Protein AF-A0A1G5J3Y2-F1 (afdb_monomer)

Structure (mmCIF, N/CA/C/O backbone):
data_AF-A0A1G5J3Y2-F1
#
_entry.id   AF-A0A1G5J3Y2-F1
#
loop_
_atom_site.group_PDB
_atom_site.id
_atom_site.type_symbol
_atom_site.label_atom_id
_atom_site.label_alt_id
_atom_site.label_comp_id
_atom_site.label_asym_id
_atom_site.label_entity_id
_atom_site.label_seq_id
_atom_site.pdbx_PDB_ins_code
_atom_site.Cartn_x
_atom_site.Cartn_y
_atom_site.Cartn_z
_atom_site.occupancy
_atom_site.B_iso_or_equiv
_atom_site.auth_seq_id
_atom_site.auth_comp_id
_atom_site.auth_asym_id
_atom_site.auth_atom_id
_atom_site.pdbx_PDB_model_num
ATOM 1 N N . MET A 1 1 ? 2.163 38.603 15.382 1.00 43.16 1 MET A N 1
ATOM 2 C CA . MET A 1 1 ? 1.427 37.447 14.831 1.00 43.16 1 MET A CA 1
ATOM 3 C C . MET A 1 1 ? 2.369 36.282 14.976 1.00 43.16 1 MET A C 1
ATOM 5 O O . MET A 1 1 ? 3.293 36.140 14.191 1.00 43.16 1 MET A O 1
ATOM 9 N N . GLU A 1 2 ? 2.247 35.640 16.126 1.00 37.81 2 GLU A N 1
ATOM 10 C CA . GLU A 1 2 ? 3.203 34.682 16.660 1.00 37.81 2 GLU A CA 1
ATOM 11 C C . GLU A 1 2 ? 2.909 33.266 16.165 1.00 37.81 2 GLU A C 1
ATOM 13 O O . GLU A 1 2 ? 1.751 32.875 16.023 1.00 37.81 2 GLU A O 1
ATOM 18 N N . ASN A 1 3 ? 4.016 32.542 16.014 1.00 35.44 3 ASN A N 1
ATOM 19 C CA . ASN A 1 3 ? 4.204 31.100 16.128 1.00 35.44 3 ASN A CA 1
ATOM 20 C C . ASN A 1 3 ? 3.906 30.273 14.876 1.00 35.44 3 ASN A C 1
ATOM 22 O O . ASN A 1 3 ? 2.777 29.937 14.541 1.00 35.44 3 ASN A O 1
ATOM 26 N N . GLU A 1 4 ? 4.938 30.090 14.053 1.00 38.69 4 GLU A N 1
ATOM 27 C CA . GLU A 1 4 ? 5.951 29.030 14.211 1.00 38.69 4 GLU A CA 1
ATOM 28 C C . GLU A 1 4 ? 5.425 27.732 13.609 1.00 38.69 4 GLU A C 1
ATOM 30 O O . GLU A 1 4 ? 4.683 26.955 14.207 1.00 38.69 4 GLU A O 1
ATOM 35 N N . THR A 1 5 ? 5.849 27.515 12.367 1.00 42.91 5 THR A N 1
ATOM 36 C CA . THR A 1 5 ? 5.916 26.206 11.736 1.00 42.91 5 THR A CA 1
ATOM 37 C C . THR A 1 5 ? 6.726 25.284 12.640 1.00 42.91 5 THR A C 1
ATOM 39 O O . THR A 1 5 ? 7.951 25.210 12.521 1.00 42.91 5 THR A O 1
ATOM 42 N N . ASN A 1 6 ? 6.040 24.594 13.550 1.00 36.28 6 ASN A N 1
ATOM 43 C CA . ASN A 1 6 ? 6.575 23.458 14.278 1.00 36.28 6 ASN A CA 1
ATOM 44 C C . ASN A 1 6 ? 6.927 22.373 13.255 1.00 36.28 6 ASN A C 1
ATOM 46 O O . ASN A 1 6 ? 6.132 21.481 12.961 1.00 36.28 6 ASN A O 1
ATOM 50 N N . HIS A 1 7 ? 8.145 22.475 12.714 1.00 41.59 7 HIS A N 1
ATOM 51 C CA . HIS A 1 7 ? 8.956 21.331 12.332 1.00 41.59 7 HIS A CA 1
ATOM 52 C C 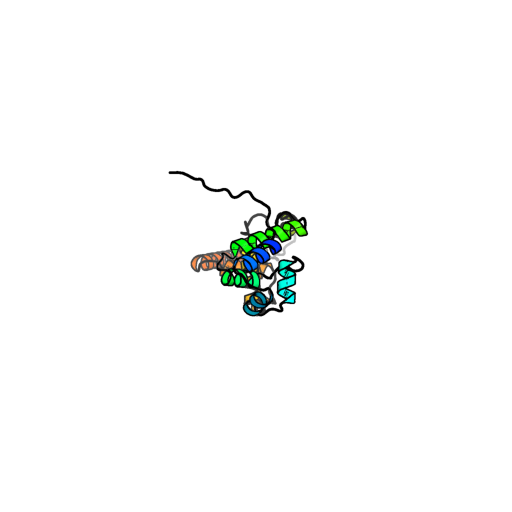. HIS A 1 7 ? 9.014 20.442 13.569 1.00 41.59 7 HIS A C 1
ATOM 54 O O . HIS A 1 7 ? 9.826 20.635 14.472 1.00 41.59 7 HIS A O 1
ATOM 60 N N . THR A 1 8 ? 8.049 19.537 13.670 1.00 37.03 8 THR A N 1
ATOM 61 C CA . THR A 1 8 ? 7.966 18.591 14.765 1.00 37.03 8 THR A CA 1
ATOM 62 C C . THR A 1 8 ? 9.168 17.679 14.631 1.00 37.03 8 THR A C 1
ATOM 64 O O . THR A 1 8 ? 9.277 16.884 13.704 1.00 37.03 8 THR A O 1
ATOM 67 N N . ASN A 1 9 ? 10.105 17.896 15.552 1.00 34.28 9 ASN A N 1
ATOM 68 C CA . ASN A 1 9 ? 11.223 17.038 15.889 1.00 34.28 9 ASN A CA 1
ATOM 69 C C . ASN A 1 9 ? 10.912 15.574 15.555 1.00 34.28 9 ASN A C 1
ATOM 71 O O . ASN A 1 9 ? 10.045 14.968 16.187 1.00 34.28 9 ASN A O 1
ATOM 75 N N . SER A 1 10 ? 11.631 15.035 14.568 1.00 39.97 10 SER A N 1
ATOM 76 C CA . SER A 1 10 ? 11.621 13.629 14.167 1.00 39.97 10 SER A CA 1
ATOM 77 C C . SER A 1 10 ? 12.059 12.736 15.327 1.00 39.97 10 SER A C 1
ATOM 79 O O . SER A 1 10 ? 13.198 12.280 15.397 1.00 39.97 10 SER A O 1
ATOM 81 N N . ASN A 1 11 ? 11.147 12.473 16.255 1.00 48.94 11 ASN A N 1
ATOM 82 C CA . ASN A 1 11 ? 11.204 11.283 17.078 1.00 48.94 11 ASN A CA 1
ATOM 83 C C . ASN A 1 11 ? 10.767 10.143 16.155 1.00 48.94 11 ASN A C 1
ATOM 85 O O . ASN A 1 11 ? 9.660 10.176 15.627 1.00 48.94 11 ASN A O 1
ATOM 89 N N . ILE A 1 12 ? 11.673 9.218 15.844 1.00 56.91 12 ILE A N 1
ATOM 90 C CA . ILE A 1 12 ? 11.460 8.164 14.845 1.00 56.91 12 ILE A CA 1
ATOM 91 C C . ILE A 1 12 ? 10.341 7.242 15.347 1.00 56.91 12 ILE A C 1
ATOM 93 O O . ILE A 1 12 ? 10.584 6.325 16.131 1.00 56.91 12 ILE A O 1
ATOM 97 N N . VAL A 1 13 ? 9.106 7.510 14.924 1.00 83.06 13 VAL A N 1
ATOM 98 C CA . VAL A 1 13 ? 7.933 6.710 15.288 1.00 83.06 13 VAL A CA 1
ATOM 99 C C . VAL A 1 13 ? 7.946 5.429 14.457 1.00 83.06 13 VAL A C 1
ATOM 101 O O . VAL A 1 13 ? 8.145 5.482 13.245 1.00 83.06 13 VAL A O 1
ATOM 104 N N . ARG A 1 14 ? 7.756 4.269 15.095 1.00 90.25 14 ARG A N 1
ATOM 105 C CA . ARG A 1 14 ? 7.547 2.996 14.386 1.00 90.25 14 ARG A CA 1
ATOM 106 C C . ARG A 1 14 ? 6.069 2.799 14.077 1.00 90.25 14 ARG A C 1
ATOM 108 O O . ARG A 1 14 ? 5.221 3.286 14.828 1.00 90.25 14 ARG A O 1
ATOM 115 N N . LEU A 1 15 ? 5.745 2.035 13.034 1.00 94.12 15 LEU A N 1
ATOM 116 C CA . LEU A 1 15 ? 4.352 1.791 12.654 1.00 94.12 15 LEU A CA 1
ATOM 117 C C . LEU A 1 15 ? 3.550 1.200 13.817 1.00 94.12 15 LEU A C 1
ATOM 119 O O . LEU A 1 15 ? 2.452 1.668 14.098 1.00 94.12 15 LEU A O 1
ATOM 123 N N . GLN A 1 16 ? 4.101 0.211 14.525 1.00 93.94 16 GLN A N 1
ATOM 124 C CA . GLN A 1 16 ? 3.382 -0.447 15.616 1.00 93.94 16 GLN A CA 1
ATOM 125 C C . GLN A 1 16 ? 3.031 0.500 16.773 1.00 93.94 16 GLN A C 1
ATOM 127 O O . GLN A 1 16 ? 1.939 0.412 17.335 1.00 93.94 16 GLN A O 1
ATOM 132 N N . ASP A 1 17 ? 3.930 1.437 17.085 1.00 93.62 17 ASP A N 1
ATOM 133 C CA . ASP A 1 17 ? 3.737 2.414 18.154 1.00 93.62 17 ASP A CA 1
ATOM 134 C C . ASP A 1 17 ? 2.693 3.450 17.728 1.00 93.62 17 ASP A C 1
ATOM 136 O O . ASP A 1 17 ? 1.842 3.848 18.524 1.00 93.62 17 ASP A O 1
ATOM 140 N N . TYR A 1 18 ? 2.703 3.829 16.447 1.00 95.25 18 TYR A N 1
ATOM 141 C CA . TYR A 1 18 ? 1.716 4.738 15.877 1.00 95.25 18 TYR A CA 1
ATOM 142 C C . TYR A 1 18 ? 0.311 4.130 15.829 1.00 95.25 18 TYR A C 1
ATOM 144 O O . TYR A 1 18 ? -0.653 4.796 16.196 1.00 95.25 18 TYR A O 1
ATOM 152 N N . LEU A 1 19 ? 0.179 2.855 15.446 1.00 96.00 19 LEU A N 1
ATOM 153 C CA . LEU A 1 19 ? -1.110 2.153 15.459 1.00 96.00 19 LEU A CA 1
ATOM 154 C C . LEU A 1 19 ? -1.692 2.080 16.871 1.00 96.00 19 LEU A C 1
ATOM 156 O O . LEU A 1 19 ? -2.870 2.379 17.071 1.00 96.00 19 LEU A O 1
ATOM 160 N N . LYS A 1 20 ? -0.847 1.755 17.855 1.00 94.50 20 LYS A N 1
ATOM 161 C CA . LYS A 1 20 ? -1.242 1.742 19.263 1.00 94.50 20 LYS A CA 1
ATOM 162 C C . LYS A 1 20 ? -1.681 3.129 19.738 1.00 94.50 20 LYS A C 1
ATOM 164 O O . LYS A 1 20 ? -2.710 3.246 20.399 1.00 94.50 20 LYS A O 1
ATOM 169 N N . TYR A 1 21 ? -0.931 4.168 19.371 1.00 95.12 21 TYR A N 1
ATOM 170 C CA . TYR A 1 21 ? -1.278 5.555 19.670 1.00 95.12 21 TYR A CA 1
ATOM 171 C C . TYR A 1 21 ? -2.633 5.954 19.071 1.00 95.12 21 TYR A C 1
ATOM 173 O O . TYR A 1 21 ? -3.462 6.495 19.795 1.00 95.12 21 TYR A O 1
ATOM 181 N N . LEU A 1 22 ? -2.883 5.657 17.789 1.00 95.81 22 LEU A N 1
ATOM 182 C CA . LEU A 1 22 ? -4.164 5.942 17.132 1.00 95.81 22 LEU A CA 1
ATOM 183 C C . LEU A 1 22 ? -5.320 5.248 17.848 1.00 95.81 22 LEU A C 1
ATOM 185 O O . LEU A 1 22 ? -6.335 5.873 18.144 1.00 95.81 22 LEU A O 1
ATOM 189 N N . ARG A 1 23 ? -5.153 3.967 18.185 1.00 97.31 23 ARG A N 1
ATOM 190 C CA . ARG A 1 23 ? -6.175 3.224 18.918 1.00 97.31 23 ARG A CA 1
ATOM 191 C C . ARG A 1 23 ? -6.480 3.872 20.272 1.00 97.31 23 ARG A C 1
ATOM 193 O O . ARG A 1 23 ? -7.647 4.043 20.621 1.00 97.31 23 ARG A O 1
ATOM 200 N N . GLU A 1 24 ? -5.446 4.202 21.042 1.00 94.75 24 GLU A N 1
ATOM 201 C CA . GLU A 1 24 ? -5.592 4.760 22.391 1.00 94.75 24 GLU A CA 1
ATOM 202 C C . GLU A 1 24 ? -6.148 6.186 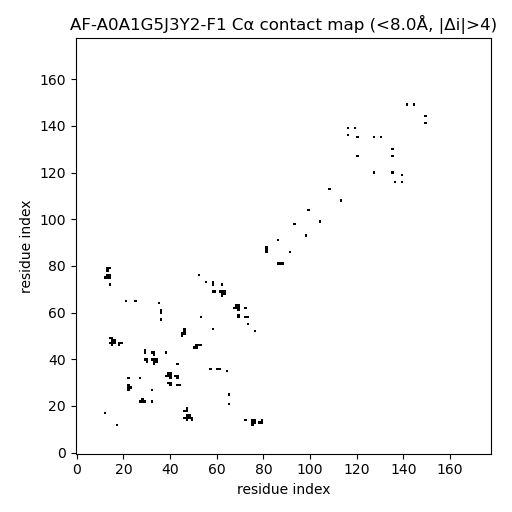22.375 1.00 94.75 24 GLU A C 1
ATOM 204 O O . GLU A 1 24 ? -6.982 6.514 23.218 1.00 94.75 24 GLU A O 1
ATOM 209 N N . SER A 1 25 ? -5.766 7.011 21.396 1.00 94.38 25 SER A N 1
ATOM 210 C CA . SER A 1 25 ? -6.275 8.380 21.256 1.00 94.38 25 SER A CA 1
ATOM 211 C C . SER A 1 25 ? -7.754 8.432 20.871 1.00 94.38 25 SER A C 1
ATOM 213 O O . SER A 1 25 ? -8.455 9.355 21.280 1.00 94.38 25 SER A O 1
ATOM 215 N N . HIS A 1 26 ? -8.243 7.416 20.157 1.00 95.44 26 HIS A N 1
ATOM 216 C CA . HIS A 1 26 ? -9.656 7.2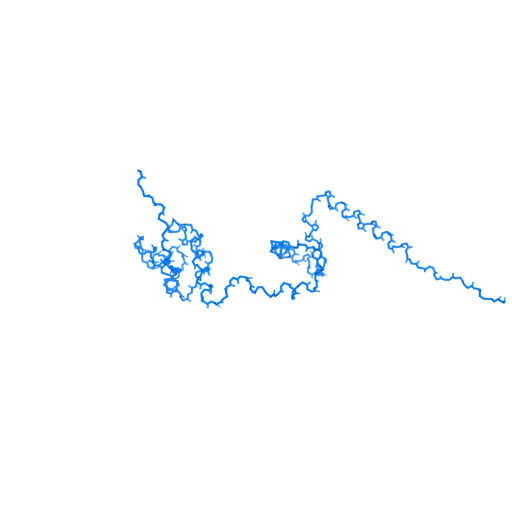72 19.802 1.00 95.44 26 HIS A CA 1
ATOM 217 C C . HIS A 1 26 ? -10.461 6.461 20.834 1.00 95.44 26 HIS A C 1
ATOM 219 O O . HIS A 1 26 ? -11.670 6.297 20.687 1.00 95.44 26 HIS A O 1
ATOM 225 N N . GLY A 1 27 ? -9.818 5.953 21.892 1.00 96.69 27 GLY A N 1
ATOM 226 C CA . GLY A 1 27 ? -10.492 5.203 22.955 1.00 96.69 27 GLY A CA 1
ATOM 227 C C . GLY A 1 27 ? -10.966 3.803 22.548 1.00 96.69 27 GLY A C 1
ATOM 228 O O . GLY A 1 27 ? -11.854 3.250 23.197 1.00 96.69 27 GLY A O 1
ATOM 229 N N . TYR A 1 28 ? -10.384 3.213 21.501 1.00 97.69 28 TYR A N 1
ATOM 230 C CA . TYR A 1 28 ? -10.748 1.873 21.047 1.00 97.69 28 TYR A CA 1
ATOM 231 C C . TYR A 1 28 ? -9.947 0.773 21.760 1.00 97.69 28 TYR A C 1
ATOM 233 O O . TYR A 1 28 ? -8.779 0.913 22.141 1.00 97.69 28 TYR A O 1
ATOM 241 N N . SER A 1 29 ? -10.575 -0.386 21.920 1.00 98.06 29 SER A N 1
ATOM 242 C CA . SER A 1 29 ? -9.908 -1.633 22.293 1.00 98.06 29 SER A CA 1
ATOM 243 C C . SER A 1 29 ? -9.365 -2.349 21.056 1.00 98.06 29 SER A C 1
ATOM 245 O O . SER A 1 29 ? -9.821 -2.125 19.939 1.00 98.06 29 SER A O 1
ATOM 247 N N . GLN A 1 30 ? -8.390 -3.242 21.246 1.00 97.38 30 GLN A N 1
ATOM 248 C CA . GLN A 1 30 ? -7.861 -4.060 20.146 1.00 97.38 30 GLN A CA 1
ATOM 249 C C . GLN A 1 30 ? -8.939 -4.938 19.491 1.00 97.38 30 GLN A C 1
ATOM 251 O O . GLN A 1 30 ? -8.812 -5.246 18.313 1.00 97.38 30 GLN A O 1
ATOM 256 N N . GLU A 1 31 ? -9.968 -5.341 20.247 1.00 98.00 31 GLU A N 1
ATOM 257 C CA . GLU A 1 31 ? -11.108 -6.101 19.715 1.00 98.00 31 GLU A CA 1
ATOM 258 C C . GLU A 1 31 ? -11.897 -5.251 18.720 1.00 98.00 31 GLU A C 1
ATOM 260 O O . GLU A 1 31 ? -12.068 -5.649 17.580 1.00 98.00 31 GLU A O 1
ATOM 265 N N . GLN A 1 32 ? -12.259 -4.026 19.108 1.00 97.69 32 GLN A N 1
ATOM 266 C CA . GLN A 1 32 ? -13.066 -3.134 18.270 1.00 97.69 32 GLN A CA 1
ATOM 267 C C . GLN A 1 32 ? -12.380 -2.788 16.947 1.00 97.69 32 GLN A C 1
ATOM 269 O O . GLN A 1 32 ? -13.033 -2.754 15.909 1.00 97.69 32 GLN A O 1
ATOM 274 N N . VAL A 1 33 ? -11.064 -2.553 16.966 1.00 97.88 33 VAL A N 1
ATOM 275 C CA . VAL A 1 33 ? -10.331 -2.294 15.718 1.00 97.88 33 VAL A CA 1
ATOM 276 C C . VAL A 1 33 ? -10.236 -3.562 14.867 1.00 97.88 33 VAL A C 1
ATOM 278 O O . VAL A 1 33 ? -10.321 -3.494 13.646 1.00 97.88 33 VAL A O 1
ATOM 281 N N . ALA A 1 34 ? -10.074 -4.733 15.487 1.00 97.62 34 ALA A N 1
ATOM 282 C CA . ALA A 1 34 ? -10.049 -5.995 14.758 1.00 97.62 34 ALA A CA 1
ATOM 283 C C . ALA A 1 34 ? -11.404 -6.316 14.104 1.00 97.62 34 ALA A C 1
ATOM 285 O O . ALA A 1 34 ? -11.422 -6.740 12.948 1.00 97.62 34 ALA A O 1
ATOM 286 N N . ASP A 1 35 ? -12.505 -6.053 14.809 1.00 97.44 35 ASP A N 1
ATOM 287 C CA . ASP A 1 35 ? -13.873 -6.234 14.319 1.00 97.44 35 ASP A CA 1
ATOM 288 C C . ASP A 1 35 ? -14.150 -5.364 13.090 1.00 97.44 35 ASP A C 1
ATOM 290 O O . ASP A 1 35 ? -14.635 -5.872 12.074 1.00 97.44 35 ASP A O 1
ATOM 294 N N . GLU A 1 36 ? -13.773 -4.083 13.152 1.00 96.69 36 GLU A N 1
ATOM 295 C CA . GLU A 1 36 ? -13.905 -3.150 12.028 1.00 96.69 36 GLU A CA 1
ATOM 296 C C . GLU A 1 36 ? -13.093 -3.607 10.810 1.00 96.69 36 GLU A C 1
ATOM 298 O O . GLU A 1 36 ? -13.556 -3.565 9.674 1.00 96.69 36 GLU A O 1
ATOM 303 N N . LEU A 1 37 ? -11.872 -4.089 11.042 1.00 96.19 37 LEU A N 1
ATOM 304 C CA . LEU A 1 37 ? -10.993 -4.578 9.980 1.00 96.19 37 LEU A CA 1
ATOM 305 C C . LEU A 1 37 ? -11.355 -5.988 9.496 1.00 96.19 37 LEU A C 1
ATOM 307 O O . LEU A 1 37 ? -10.700 -6.499 8.585 1.00 96.19 37 LEU A O 1
ATOM 311 N N . HIS A 1 38 ? -12.352 -6.632 10.108 1.00 96.56 38 HIS A N 1
ATOM 312 C CA . HIS A 1 38 ? -12.752 -8.014 9.846 1.00 96.56 38 HIS A CA 1
ATOM 313 C C . HIS A 1 38 ? -11.589 -9.017 9.968 1.00 96.56 38 HIS A C 1
ATOM 315 O O . HIS A 1 38 ? -11.434 -9.937 9.160 1.00 96.56 38 HIS A O 1
ATOM 321 N N . ILE A 1 39 ? -10.755 -8.844 10.996 1.00 96.19 39 ILE A N 1
ATOM 322 C CA . ILE A 1 39 ? -9.630 -9.728 11.329 1.00 96.19 39 ILE A CA 1
ATOM 323 C C . ILE A 1 39 ? -9.746 -10.235 12.765 1.00 96.19 39 ILE A C 1
ATOM 325 O O . ILE A 1 39 ? -10.520 -9.730 13.567 1.00 96.19 39 ILE A O 1
ATOM 329 N N . SER A 1 40 ? -8.933 -11.228 13.132 1.00 96.88 40 SER A N 1
ATOM 330 C CA . SER A 1 40 ? -8.873 -11.653 14.532 1.00 96.88 40 SER A CA 1
ATOM 331 C C . SER A 1 40 ? -8.197 -10.592 15.409 1.00 96.88 40 SER A C 1
ATOM 333 O O . SER A 1 40 ? -7.204 -9.976 15.006 1.00 96.88 40 SER A O 1
ATOM 335 N N . ARG A 1 41 ? -8.645 -10.464 16.663 1.00 97.12 41 ARG A N 1
ATOM 336 C CA . ARG A 1 41 ? -7.969 -9.663 17.698 1.00 97.12 41 ARG A CA 1
ATOM 337 C C . ARG A 1 41 ? -6.475 -9.965 17.805 1.00 97.12 41 ARG A C 1
ATOM 339 O O . ARG A 1 41 ? -5.656 -9.065 17.987 1.00 97.12 41 ARG A O 1
ATOM 346 N N . GLN A 1 42 ? -6.104 -11.243 17.690 1.00 94.69 42 GLN A N 1
ATOM 347 C CA . GLN A 1 42 ? -4.708 -11.676 17.728 1.00 94.69 42 GLN A CA 1
ATOM 348 C C . GLN A 1 42 ? -3.908 -11.097 16.555 1.00 94.69 42 GLN A C 1
ATOM 350 O O . GLN A 1 42 ? -2.789 -10.627 16.760 1.00 94.69 42 GLN A O 1
ATOM 355 N N . THR A 1 43 ? -4.487 -11.088 15.352 1.00 94.75 43 THR A N 1
ATOM 356 C CA . THR A 1 43 ? -3.882 -10.479 14.161 1.00 94.75 43 THR A CA 1
ATOM 357 C C . THR A 1 43 ? -3.606 -8.998 14.401 1.00 94.75 43 THR A C 1
ATOM 359 O O . THR A 1 43 ? -2.479 -8.549 14.203 1.00 94.75 43 THR A O 1
ATOM 362 N N . TYR A 1 44 ? -4.593 -8.257 14.910 1.00 97.56 44 TYR A N 1
ATOM 363 C CA . TYR A 1 44 ? -4.413 -6.839 15.214 1.00 97.56 44 TYR A CA 1
ATOM 364 C C . TYR A 1 44 ? -3.361 -6.603 16.311 1.00 97.56 44 TYR A C 1
ATOM 366 O O . TYR A 1 44 ? -2.481 -5.754 16.175 1.00 97.56 44 TYR A O 1
ATOM 374 N N . SER A 1 45 ? -3.358 -7.427 17.365 1.00 94.19 45 SER A N 1
ATOM 375 C CA . SER A 1 45 ? -2.314 -7.390 18.395 1.00 94.19 45 SER A CA 1
ATOM 376 C C . SER A 1 45 ? -0.913 -7.634 17.820 1.00 94.19 45 SER A C 1
ATOM 378 O O . SER A 1 45 ? 0.053 -7.032 18.291 1.00 94.19 45 SER A O 1
ATOM 380 N N . HIS A 1 46 ? -0.769 -8.489 16.803 1.00 94.38 46 HIS A N 1
ATOM 381 C CA . HIS A 1 46 ? 0.513 -8.704 16.129 1.00 94.38 46 HIS A CA 1
ATOM 382 C C . HIS A 1 46 ? 0.993 -7.471 15.360 1.00 94.38 46 HIS A C 1
ATOM 384 O O . HIS A 1 46 ? 2.207 -7.260 15.307 1.00 94.38 46 HIS A O 1
ATOM 390 N N . TYR A 1 47 ? 0.080 -6.640 14.851 1.00 95.75 47 TYR A N 1
ATOM 391 C CA . TYR A 1 47 ? 0.420 -5.353 14.243 1.00 95.75 47 TYR A CA 1
ATOM 392 C C . TYR A 1 47 ? 0.957 -4.366 15.282 1.00 95.75 47 TYR A C 1
ATOM 394 O O . TYR A 1 47 ? 2.058 -3.852 15.116 1.00 95.75 47 TYR A O 1
ATOM 402 N N . GLU A 1 48 ? 0.257 -4.176 16.405 1.00 93.62 48 GLU A N 1
ATOM 403 C CA . GLU A 1 48 ? 0.700 -3.267 17.482 1.00 93.62 48 GLU A CA 1
ATOM 404 C C . GLU A 1 48 ? 1.964 -3.736 18.219 1.00 93.62 48 GLU A C 1
ATOM 406 O O . GLU A 1 48 ? 2.624 -2.958 18.902 1.00 93.62 48 GLU A O 1
ATOM 411 N N . CYS A 1 49 ? 2.321 -5.014 18.096 1.00 90.50 49 CYS A N 1
ATOM 412 C CA . CYS A 1 49 ? 3.574 -5.553 18.626 1.00 90.50 49 CYS A CA 1
ATOM 413 C C . CYS A 1 49 ? 4.704 -5.587 17.583 1.00 90.50 49 CYS A C 1
ATOM 415 O O . CYS A 1 49 ? 5.799 -6.048 17.903 1.00 90.50 49 CYS A O 1
ATOM 417 N N . GLY A 1 50 ? 4.445 -5.175 16.336 1.00 88.56 50 GLY A N 1
ATOM 418 C CA . GLY A 1 50 ? 5.416 -5.219 15.238 1.00 88.56 50 GLY A CA 1
ATOM 419 C C . GLY A 1 50 ? 5.859 -6.632 14.837 1.00 88.56 50 GLY A C 1
ATOM 420 O O . GLY A 1 50 ? 6.912 -6.789 14.226 1.00 88.56 50 GLY A O 1
ATOM 421 N N . ARG A 1 51 ? 5.091 -7.674 15.191 1.00 87.69 51 ARG A N 1
ATOM 422 C CA . ARG A 1 51 ? 5.391 -9.070 14.810 1.00 87.69 51 ARG A CA 1
ATOM 423 C C . ARG A 1 51 ? 5.086 -9.337 13.341 1.00 87.69 51 ARG A C 1
ATOM 425 O O . ARG A 1 51 ? 5.753 -10.153 12.716 1.00 87.69 51 ARG A O 1
ATOM 432 N N . ILE A 1 52 ? 4.043 -8.690 12.828 1.00 90.69 52 ILE A N 1
ATOM 433 C CA . ILE A 1 52 ? 3.588 -8.790 11.443 1.00 90.69 52 ILE A CA 1
ATOM 434 C C . ILE A 1 52 ? 3.314 -7.367 10.960 1.00 90.69 52 ILE A C 1
ATOM 436 O O . ILE A 1 52 ? 2.751 -6.565 11.703 1.00 90.69 52 ILE A O 1
ATOM 440 N N . VAL A 1 53 ? 3.700 -7.058 9.725 1.00 90.81 53 VAL A N 1
ATOM 441 C CA . VAL A 1 53 ? 3.354 -5.787 9.079 1.00 90.81 53 VAL A CA 1
ATOM 442 C C . VAL A 1 53 ? 1.955 -5.920 8.463 1.00 90.81 53 VAL A C 1
ATOM 444 O O . VAL A 1 53 ? 1.708 -6.914 7.771 1.00 90.81 53 VAL A O 1
ATOM 447 N N . PRO A 1 54 ? 1.026 -4.973 8.695 1.00 93.88 54 PRO A N 1
ATOM 448 C CA . PRO A 1 54 ? -0.278 -5.009 8.044 1.00 93.88 54 PRO A CA 1
ATOM 449 C C . PRO A 1 54 ? -0.124 -4.960 6.515 1.00 93.88 54 PRO A C 1
ATOM 451 O O . PRO A 1 54 ? 0.679 -4.170 6.012 1.00 93.88 54 PRO A O 1
ATOM 454 N N . PRO A 1 55 ? -0.883 -5.764 5.750 1.00 94.25 55 PRO A N 1
ATOM 455 C CA . PRO A 1 55 ? -0.860 -5.670 4.297 1.00 94.25 55 PRO A CA 1
ATOM 456 C C . PRO A 1 55 ? -1.439 -4.326 3.843 1.00 94.25 55 PRO A C 1
ATOM 458 O O . PRO A 1 55 ? -2.218 -3.694 4.555 1.00 94.25 55 PRO A O 1
ATOM 461 N N . VAL A 1 56 ? -1.105 -3.912 2.621 1.00 93.56 56 VAL A N 1
ATOM 462 C CA . VAL A 1 56 ? -1.482 -2.598 2.069 1.00 93.56 56 VAL A CA 1
ATOM 463 C C . VAL A 1 56 ? -2.989 -2.324 2.178 1.00 93.56 56 VAL A C 1
ATOM 465 O O . VAL A 1 56 ? -3.383 -1.255 2.633 1.00 93.56 56 VAL A O 1
ATOM 468 N N . ASN A 1 57 ? -3.841 -3.306 1.869 1.00 94.94 57 ASN A N 1
ATOM 469 C CA . ASN A 1 57 ? -5.299 -3.162 1.998 1.00 94.94 57 ASN A CA 1
ATOM 470 C C . ASN A 1 57 ? -5.741 -2.873 3.445 1.00 94.94 57 ASN A C 1
ATOM 472 O O . ASN A 1 57 ? -6.649 -2.074 3.676 1.00 94.94 57 ASN A O 1
ATOM 476 N N . THR A 1 58 ? -5.078 -3.482 4.431 1.00 96.50 58 THR A N 1
ATOM 477 C CA . THR A 1 58 ? -5.334 -3.215 5.851 1.00 96.50 58 THR A CA 1
ATOM 478 C C . THR A 1 58 ? -4.839 -1.829 6.249 1.00 96.50 58 THR A C 1
ATOM 480 O O . THR A 1 58 ? -5.520 -1.165 7.019 1.00 96.50 58 THR A O 1
ATOM 483 N N . LEU A 1 59 ? -3.718 -1.347 5.699 1.00 96.94 59 LEU A N 1
ATOM 484 C CA . LEU A 1 59 ? -3.261 0.031 5.926 1.00 96.94 59 LEU A CA 1
ATOM 485 C C . LEU A 1 59 ? -4.282 1.056 5.407 1.00 96.94 59 LEU A C 1
ATOM 487 O O . LEU A 1 59 ? -4.568 2.024 6.102 1.00 96.94 59 LEU A O 1
ATOM 491 N N . PHE A 1 60 ? -4.888 0.825 4.238 1.00 96.56 60 PHE A N 1
ATOM 492 C CA . PHE A 1 60 ? -5.979 1.674 3.744 1.00 96.56 60 PHE A CA 1
ATOM 493 C C . PHE A 1 60 ? -7.215 1.627 4.645 1.00 96.56 60 PHE A C 1
ATOM 495 O O . PHE A 1 60 ? -7.799 2.667 4.937 1.00 96.56 60 PHE A O 1
ATO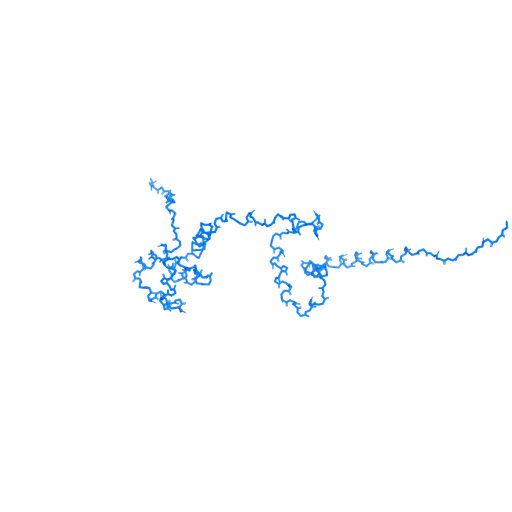M 502 N N . SER A 1 61 ? -7.585 0.436 5.118 1.00 97.19 61 SER A N 1
ATOM 503 C CA . SER A 1 61 ? -8.740 0.259 6.008 1.00 97.19 61 SER A CA 1
ATOM 504 C C . SER A 1 61 ? -8.522 0.953 7.357 1.00 97.19 61 SER A C 1
ATOM 506 O O . SER A 1 61 ? -9.401 1.649 7.846 1.00 97.19 61 SER A O 1
ATOM 508 N N . LEU A 1 62 ? -7.315 0.845 7.918 1.00 97.44 62 LEU A N 1
ATOM 509 C CA . LEU A 1 62 ? -6.893 1.562 9.124 1.00 97.44 62 LEU A CA 1
ATOM 510 C C . LEU A 1 62 ? -6.925 3.078 8.929 1.00 97.44 62 LEU A C 1
ATOM 512 O O . LEU A 1 62 ? -7.391 3.797 9.806 1.00 97.44 62 LEU A O 1
ATOM 516 N N . ALA A 1 63 ? -6.432 3.560 7.788 1.00 97.06 63 ALA A N 1
ATOM 517 C CA . ALA A 1 63 ? -6.431 4.980 7.473 1.00 97.06 63 ALA A CA 1
ATOM 518 C C . ALA A 1 63 ? -7.856 5.540 7.385 1.00 97.06 63 ALA A C 1
ATOM 520 O O . ALA A 1 63 ? -8.134 6.584 7.964 1.00 97.06 63 ALA A O 1
ATOM 521 N N . ALA A 1 64 ? -8.763 4.811 6.729 1.00 96.56 64 ALA A N 1
ATOM 522 C CA . ALA A 1 64 ? -10.174 5.172 6.661 1.00 96.56 64 ALA A CA 1
ATOM 523 C C . ALA A 1 64 ? -10.850 5.133 8.042 1.00 96.56 64 ALA A C 1
ATOM 525 O O . ALA A 1 64 ? -11.590 6.049 8.381 1.00 96.56 64 ALA A O 1
ATOM 526 N N . PHE A 1 65 ? -10.569 4.108 8.852 1.00 97.00 65 PHE A N 1
ATOM 527 C CA . PHE A 1 65 ? -11.151 3.956 10.187 1.00 97.00 65 PHE A CA 1
ATOM 528 C C . PHE A 1 65 ? -10.736 5.070 11.159 1.00 97.00 65 PHE A C 1
ATOM 530 O O . PHE A 1 65 ? -11.565 5.569 11.914 1.00 97.00 65 PHE A O 1
ATOM 537 N N . PHE A 1 66 ? -9.463 5.471 11.136 1.00 95.94 66 PHE A N 1
ATOM 538 C CA . PHE A 1 66 ? -8.925 6.522 12.007 1.00 95.94 66 PHE A CA 1
ATOM 539 C C . PHE A 1 66 ? -8.995 7.933 11.401 1.00 95.94 66 PHE A C 1
ATOM 541 O O . PHE A 1 66 ? -8.446 8.859 11.990 1.00 95.94 66 PHE A O 1
ATOM 548 N N . ASP A 1 67 ? -9.628 8.094 10.235 1.00 95.88 67 ASP A N 1
ATOM 549 C CA . ASP A 1 67 ? -9.742 9.363 9.501 1.00 95.88 67 ASP A CA 1
ATOM 550 C C . ASP A 1 67 ? -8.387 10.068 9.265 1.00 95.88 67 ASP A C 1
ATOM 552 O O . ASP A 1 67 ? -8.191 11.253 9.541 1.00 95.88 67 ASP A O 1
ATOM 556 N N . ILE A 1 68 ? -7.406 9.311 8.759 1.00 93.12 68 ILE A N 1
ATOM 557 C CA . ILE A 1 68 ? -6.065 9.806 8.411 1.00 93.12 68 ILE A CA 1
ATOM 558 C C . ILE A 1 68 ? -5.680 9.454 6.971 1.00 93.12 68 ILE A C 1
ATOM 560 O O . ILE A 1 68 ? -6.292 8.619 6.307 1.00 93.12 68 ILE A O 1
ATOM 564 N N . THR A 1 69 ? -4.595 10.050 6.475 1.00 94.19 69 THR A N 1
ATOM 565 C CA . THR A 1 69 ? -4.043 9.691 5.165 1.00 94.19 69 THR A CA 1
ATOM 566 C C . THR A 1 69 ? -3.298 8.356 5.214 1.00 94.19 69 THR A C 1
ATOM 568 O O . THR A 1 69 ? -2.411 8.138 6.045 1.00 94.19 69 THR A O 1
ATOM 571 N N . ALA A 1 70 ? -3.590 7.475 4.252 1.00 92.62 70 ALA A N 1
ATOM 572 C CA . ALA A 1 70 ? -2.885 6.198 4.113 1.00 92.62 70 ALA A CA 1
ATOM 573 C C . ALA A 1 70 ? -1.375 6.377 3.872 1.00 92.62 70 ALA A C 1
ATOM 575 O O . ALA A 1 70 ? -0.586 5.531 4.288 1.00 92.62 70 ALA A O 1
ATOM 576 N N . GLU A 1 71 ? -0.960 7.499 3.269 1.00 91.88 71 GLU A N 1
ATOM 577 C CA . GLU A 1 71 ? 0.451 7.851 3.064 1.00 91.88 71 GLU A CA 1
ATOM 578 C C . GLU A 1 71 ? 1.255 7.805 4.370 1.00 91.88 71 GLU A C 1
ATOM 580 O O . GLU A 1 71 ? 2.370 7.285 4.385 1.00 91.88 71 GLU A O 1
AT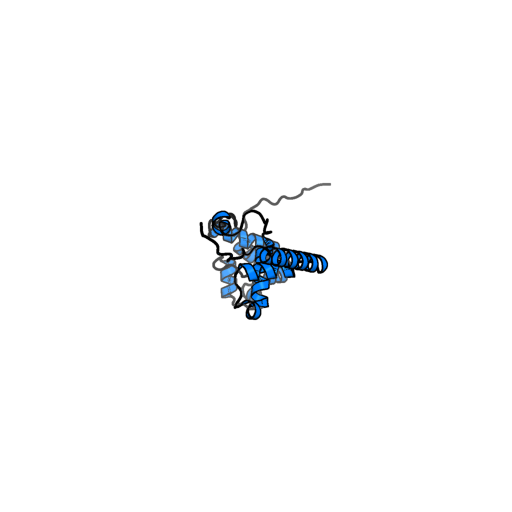OM 585 N N . THR A 1 72 ? 0.678 8.283 5.477 1.00 90.62 72 THR A N 1
ATOM 586 C CA . THR A 1 72 ? 1.337 8.282 6.790 1.00 90.62 72 THR A CA 1
ATOM 587 C C . THR A 1 72 ? 1.672 6.858 7.233 1.00 90.62 72 THR A C 1
ATOM 589 O O . THR A 1 72 ? 2.813 6.565 7.589 1.00 90.62 72 THR A O 1
ATOM 592 N N . LEU A 1 73 ? 0.701 5.945 7.149 1.00 94.25 73 LEU A N 1
ATOM 593 C CA . LEU A 1 73 ? 0.888 4.545 7.531 1.00 94.25 73 LEU A CA 1
ATOM 594 C C . LEU A 1 73 ? 1.856 3.816 6.591 1.00 94.25 73 LEU A C 1
ATOM 596 O O . LEU A 1 73 ? 2.677 3.024 7.051 1.00 94.25 73 LEU A O 1
ATOM 600 N N . ILE A 1 74 ? 1.797 4.110 5.290 1.00 93.56 74 ILE A N 1
ATOM 601 C CA . ILE A 1 74 ? 2.687 3.522 4.281 1.00 93.56 74 ILE A CA 1
ATOM 602 C C . ILE A 1 74 ? 4.139 3.949 4.520 1.00 93.56 74 ILE A C 1
ATOM 604 O O . ILE A 1 74 ? 5.019 3.093 4.543 1.00 93.56 74 ILE A O 1
ATOM 608 N N . ARG A 1 75 ? 4.401 5.241 4.758 1.00 91.12 75 ARG A N 1
ATOM 609 C CA . ARG A 1 75 ? 5.758 5.746 5.039 1.00 91.12 75 ARG A CA 1
ATOM 610 C C . ARG A 1 75 ? 6.359 5.107 6.290 1.00 91.12 75 ARG A C 1
ATOM 612 O O . ARG A 1 75 ? 7.539 4.765 6.295 1.00 91.12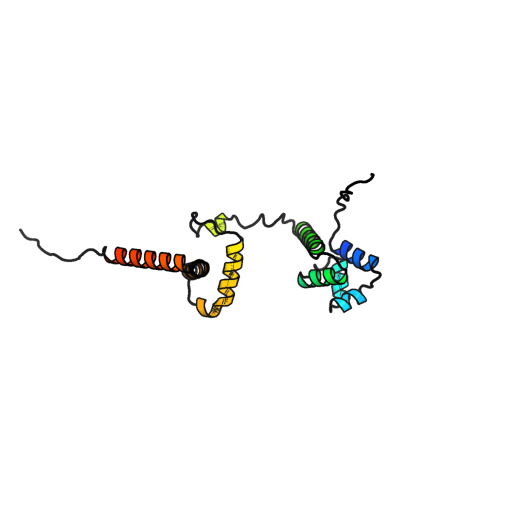 75 ARG A O 1
ATOM 619 N N . LEU A 1 76 ? 5.551 4.913 7.333 1.00 90.88 76 LEU A N 1
ATOM 620 C CA . LEU A 1 76 ? 5.980 4.215 8.546 1.00 90.88 76 LEU A CA 1
ATOM 621 C C . LEU A 1 76 ? 6.265 2.730 8.268 1.00 90.88 76 LEU A C 1
ATOM 623 O O . LEU A 1 76 ? 7.303 2.224 8.682 1.00 90.88 76 LEU A O 1
ATOM 627 N N . ALA A 1 77 ? 5.406 2.044 7.507 1.00 91.62 77 ALA A N 1
ATOM 628 C CA . ALA A 1 77 ? 5.633 0.654 7.105 1.00 91.62 77 ALA A CA 1
ATOM 629 C C . ALA A 1 77 ? 6.922 0.485 6.276 1.00 91.62 77 ALA A C 1
ATOM 631 O O . ALA A 1 77 ? 7.688 -0.455 6.490 1.00 91.62 77 ALA A O 1
ATOM 632 N N . GLU A 1 78 ? 7.185 1.412 5.352 1.00 90.31 78 GLU A N 1
ATOM 633 C CA . GLU A 1 78 ? 8.393 1.430 4.527 1.00 90.31 78 GLU A CA 1
ATOM 634 C C . GLU A 1 78 ? 9.652 1.673 5.374 1.00 90.31 78 GLU A C 1
ATOM 636 O O . GLU A 1 78 ? 10.648 0.960 5.230 1.00 90.31 78 GLU A O 1
ATOM 641 N N . ALA A 1 79 ? 9.613 2.646 6.289 1.00 86.81 79 ALA A N 1
ATOM 642 C CA . ALA A 1 79 ? 10.719 2.916 7.205 1.00 86.81 79 ALA A CA 1
ATOM 643 C C . ALA A 1 79 ? 11.020 1.697 8.092 1.00 86.81 79 ALA A C 1
ATOM 645 O O . ALA A 1 79 ? 12.180 1.325 8.271 1.00 86.81 79 ALA A O 1
ATOM 646 N N . ASP A 1 80 ? 9.985 1.034 8.607 1.00 86.81 80 ASP A N 1
ATOM 647 C CA . ASP A 1 80 ? 10.108 -0.187 9.402 1.00 86.81 80 ASP A CA 1
ATOM 648 C C . ASP A 1 80 ? 10.736 -1.330 8.593 1.00 86.81 80 ASP A C 1
ATOM 650 O O . ASP A 1 80 ? 11.621 -2.031 9.093 1.00 86.81 80 ASP A O 1
ATOM 654 N N . TYR A 1 81 ? 10.345 -1.477 7.326 1.00 85.81 81 TYR A N 1
ATOM 655 C CA . TYR A 1 81 ? 10.936 -2.447 6.408 1.00 85.81 81 TYR A CA 1
ATOM 656 C C . TYR A 1 81 ? 12.429 -2.183 6.160 1.00 85.81 81 TYR A C 1
ATOM 658 O O . TYR A 1 81 ? 13.240 -3.108 6.275 1.00 85.81 81 TYR A O 1
ATOM 666 N N . LYS A 1 82 ? 12.815 -0.929 5.886 1.00 83.00 82 LYS A N 1
ATOM 667 C CA . LYS A 1 82 ? 14.224 -0.529 5.695 1.00 83.00 82 LYS A CA 1
ATOM 668 C C . LYS A 1 82 ? 15.059 -0.825 6.941 1.00 83.00 82 LYS A C 1
ATOM 670 O O . LYS A 1 82 ? 16.113 -1.453 6.845 1.00 83.00 82 LYS A O 1
ATOM 675 N N . ARG A 1 83 ? 14.545 -0.470 8.127 1.00 82.44 83 ARG A N 1
ATOM 676 C CA . ARG A 1 83 ? 15.210 -0.735 9.416 1.00 82.44 83 ARG A CA 1
ATOM 677 C C . ARG A 1 83 ? 15.413 -2.226 9.685 1.00 82.44 83 ARG A C 1
ATOM 679 O O . ARG A 1 83 ? 16.443 -2.599 10.235 1.00 82.44 83 ARG A O 1
ATOM 686 N N . ASN A 1 84 ? 14.442 -3.068 9.329 1.00 78.12 84 ASN A N 1
ATOM 687 C CA . ASN A 1 84 ? 14.488 -4.501 9.634 1.00 78.12 84 ASN A CA 1
ATOM 688 C C . ASN A 1 84 ? 15.300 -5.311 8.616 1.00 78.12 84 ASN A C 1
ATOM 690 O O . ASN A 1 84 ? 15.864 -6.341 8.974 1.00 78.12 84 ASN A O 1
ATOM 694 N N . THR A 1 85 ? 15.350 -4.878 7.356 1.00 75.94 85 THR A N 1
ATOM 695 C CA . THR A 1 85 ? 16.064 -5.605 6.295 1.00 75.94 85 THR A CA 1
ATOM 696 C C . THR A 1 85 ? 17.489 -5.106 6.071 1.00 75.94 85 THR A C 1
ATOM 698 O O . THR A 1 85 ? 18.257 -5.787 5.396 1.00 75.94 85 THR A O 1
ATOM 701 N N . GLY A 1 86 ? 17.852 -3.934 6.610 1.00 65.00 86 GLY A N 1
ATOM 702 C CA . GLY A 1 86 ? 19.150 -3.297 6.359 1.00 65.00 86 GLY A CA 1
ATOM 703 C C . GLY A 1 86 ? 19.369 -2.926 4.889 1.00 65.00 86 GLY A C 1
ATOM 704 O O . GLY A 1 86 ? 20.481 -2.581 4.501 1.00 65.00 86 GLY A O 1
ATOM 705 N N . LYS A 1 87 ? 18.320 -3.021 4.063 1.00 54.84 87 LYS A N 1
ATOM 706 C CA . LYS A 1 87 ? 18.332 -2.638 2.657 1.00 54.84 87 LYS A CA 1
ATOM 707 C C . LYS A 1 87 ? 17.883 -1.185 2.573 1.00 54.84 87 LYS A C 1
ATOM 709 O O . LYS A 1 87 ? 16.688 -0.888 2.588 1.00 54.84 87 LYS A O 1
ATOM 714 N N . GLU A 1 88 ? 18.862 -0.288 2.557 1.00 50.28 88 GLU A N 1
ATOM 715 C CA . GLU A 1 88 ? 18.683 1.084 2.086 1.00 50.28 88 GLU A CA 1
ATOM 716 C C . GLU A 1 88 ? 18.182 1.004 0.638 1.00 50.28 88 GLU A C 1
ATOM 718 O O . GLU A 1 88 ? 18.904 0.557 -0.249 1.00 50.28 88 GLU A O 1
ATOM 723 N N . SER A 1 89 ? 16.911 1.368 0.453 1.00 47.75 89 SER A N 1
ATOM 724 C CA . SER A 1 89 ? 16.250 1.584 -0.839 1.00 47.75 89 SER A CA 1
ATOM 725 C C . SER A 1 89 ? 16.274 0.415 -1.837 1.00 47.75 89 SER A C 1
ATOM 727 O O . SER A 1 89 ? 16.908 -0.626 -1.703 1.00 47.75 89 SER A O 1
ATOM 729 N N . PHE A 1 90 ? 15.536 0.611 -2.916 1.00 46.66 90 PHE A N 1
ATOM 730 C CA . PHE A 1 90 ? 15.625 -0.141 -4.160 1.00 46.66 90 PHE A CA 1
ATOM 731 C C . PHE A 1 90 ? 16.980 0.089 -4.888 1.00 46.66 90 PHE A C 1
ATOM 733 O O . PHE A 1 90 ? 17.073 -0.123 -6.090 1.00 46.66 90 PHE A O 1
ATOM 740 N N . ASP A 1 91 ? 18.028 0.520 -4.168 1.00 48.28 91 ASP A N 1
ATOM 741 C CA . ASP A 1 91 ? 19.344 0.911 -4.703 1.00 48.28 91 ASP A CA 1
ATOM 742 C C . ASP A 1 91 ? 20.297 -0.284 -4.849 1.00 48.28 91 ASP A C 1
ATOM 744 O O . ASP A 1 91 ? 21.357 -0.173 -5.455 1.00 48.28 91 ASP A O 1
ATOM 748 N N . ALA A 1 92 ? 19.893 -1.457 -4.356 1.00 47.12 92 ALA A N 1
ATOM 749 C CA . ALA A 1 92 ? 20.429 -2.740 -4.794 1.00 47.12 92 ALA A CA 1
ATOM 750 C C . ALA A 1 92 ? 19.419 -3.437 -5.717 1.00 47.12 92 ALA A C 1
ATOM 752 O O . ALA A 1 92 ? 19.053 -4.598 -5.512 1.00 47.12 92 ALA A O 1
ATOM 753 N N . LEU A 1 93 ? 18.952 -2.726 -6.748 1.00 46.78 93 LEU A N 1
ATOM 754 C CA . LEU A 1 93 ? 18.707 -3.403 -8.017 1.00 46.78 93 LEU A CA 1
ATOM 755 C C . LEU A 1 93 ? 19.977 -4.225 -8.316 1.00 46.78 93 LEU A C 1
ATOM 757 O O . LEU A 1 93 ? 21.075 -3.694 -8.121 1.00 46.78 93 LEU A O 1
ATOM 761 N N . PRO A 1 94 ? 19.887 -5.507 -8.734 1.00 45.59 94 PRO A N 1
ATOM 762 C CA . PRO A 1 94 ? 21.028 -6.116 -9.411 1.00 45.59 94 PRO A CA 1
ATOM 763 C C . PRO A 1 94 ? 21.494 -5.096 -10.441 1.00 45.59 94 PRO A C 1
ATOM 765 O O . PRO A 1 94 ? 20.623 -4.491 -11.077 1.00 45.59 94 PRO A O 1
ATOM 768 N N . ASP A 1 95 ? 22.810 -4.854 -10.491 1.00 46.75 95 ASP A N 1
ATOM 769 C CA . ASP A 1 95 ? 23.443 -3.925 -11.426 1.00 46.75 95 ASP A CA 1
ATOM 770 C C . ASP A 1 95 ? 22.583 -3.831 -12.685 1.00 46.75 95 ASP A C 1
ATOM 772 O O . ASP A 1 95 ? 22.289 -4.887 -13.265 1.00 46.75 95 ASP A O 1
ATOM 776 N N . PRO A 1 96 ? 22.076 -2.641 -13.048 1.00 44.97 96 PRO A N 1
ATOM 777 C CA . PRO A 1 96 ? 21.291 -2.511 -14.248 1.00 44.97 96 PRO A CA 1
ATOM 778 C C . PRO A 1 96 ? 21.933 -3.229 -15.442 1.00 44.97 96 PRO A C 1
ATOM 780 O O . PRO A 1 96 ? 21.238 -3.922 -16.181 1.00 44.97 96 PRO A O 1
ATOM 783 N N . ASP A 1 97 ? 23.266 -3.252 -15.497 1.00 47.53 97 ASP A N 1
ATOM 784 C CA . ASP A 1 97 ? 24.060 -3.959 -16.500 1.00 47.53 97 ASP A CA 1
ATOM 785 C C . ASP A 1 97 ? 23.908 -5.495 -16.462 1.00 47.53 97 ASP A C 1
ATOM 787 O O . ASP A 1 97 ? 23.880 -6.143 -17.509 1.00 47.53 97 ASP A O 1
ATOM 791 N N . ALA A 1 98 ? 23.655 -6.102 -15.299 1.00 45.09 98 ALA A N 1
ATOM 792 C CA . ALA A 1 98 ? 23.425 -7.545 -15.163 1.00 45.09 98 ALA A CA 1
ATOM 793 C C . ALA A 1 98 ? 22.097 -8.026 -15.788 1.00 45.09 98 ALA A C 1
ATOM 795 O O . ALA A 1 98 ? 21.951 -9.218 -16.072 1.00 45.09 98 ALA A O 1
ATOM 796 N N . TRP A 1 99 ? 21.131 -7.127 -16.025 1.00 44.31 99 TRP A N 1
ATOM 797 C CA . TRP A 1 99 ? 19.938 -7.403 -16.844 1.00 44.31 99 TRP A CA 1
ATOM 798 C C . TRP A 1 99 ? 19.921 -6.641 -18.183 1.00 44.31 99 TRP A C 1
ATOM 800 O O . TRP A 1 99 ? 19.111 -6.981 -19.053 1.00 44.31 99 TRP A O 1
ATOM 810 N N . MET A 1 100 ? 20.831 -5.678 -18.383 1.00 37.66 100 MET A N 1
ATOM 811 C CA . MET A 1 100 ? 20.995 -4.903 -19.621 1.00 37.66 100 MET A CA 1
ATOM 812 C C . MET A 1 100 ? 21.984 -5.514 -20.626 1.00 37.66 100 MET A C 1
ATOM 814 O O . MET A 1 100 ? 21.889 -5.179 -21.803 1.00 37.66 100 MET A O 1
ATOM 818 N N . ASP A 1 101 ? 22.825 -6.488 -20.258 1.00 45.16 101 ASP A N 1
ATOM 819 C CA . ASP A 1 101 ? 23.743 -7.148 -21.213 1.00 45.16 101 ASP A CA 1
ATOM 820 C C . ASP A 1 101 ? 23.032 -7.841 -22.404 1.00 45.16 101 ASP A C 1
ATOM 822 O O . ASP A 1 101 ? 23.662 -8.174 -23.407 1.00 45.16 101 ASP A O 1
ATOM 826 N N . ASN A 1 102 ? 21.704 -8.027 -22.346 1.00 46.47 102 ASN A N 1
ATOM 827 C CA . ASN A 1 102 ? 20.902 -8.604 -23.435 1.00 46.47 102 ASN A CA 1
ATOM 828 C C . ASN A 1 102 ? 19.775 -7.699 -23.972 1.00 46.47 102 ASN A C 1
ATOM 830 O O . ASN A 1 102 ? 18.877 -8.178 -24.669 1.00 46.47 102 ASN A O 1
ATOM 834 N N . VAL A 1 103 ? 19.786 -6.394 -23.686 1.00 45.28 103 VAL A N 1
ATOM 835 C CA . VAL A 1 103 ? 18.900 -5.423 -24.351 1.00 45.28 103 VAL A CA 1
ATOM 836 C C . VAL A 1 103 ? 19.754 -4.231 -24.748 1.00 45.28 103 VAL A C 1
ATOM 838 O O . VAL A 1 103 ? 20.281 -3.536 -23.892 1.00 45.28 103 VAL A O 1
ATOM 841 N N . ARG A 1 104 ? 19.940 -4.037 -26.055 1.00 42.91 104 ARG A N 1
ATOM 842 C CA . ARG A 1 104 ? 20.825 -3.009 -26.612 1.00 42.91 104 ARG A CA 1
ATOM 843 C C . ARG A 1 104 ? 20.604 -1.637 -25.951 1.00 42.91 104 ARG A C 1
ATOM 845 O O . ARG A 1 104 ? 19.478 -1.199 -25.743 1.00 42.91 104 ARG A O 1
ATOM 852 N N . SER A 1 105 ? 21.736 -1.002 -25.654 1.00 41.25 105 SER A N 1
ATOM 853 C CA . SER A 1 105 ? 21.966 0.256 -24.927 1.00 41.25 105 SER A CA 1
ATOM 854 C C . SER A 1 105 ? 21.265 1.513 -25.479 1.00 41.25 105 SER A C 1
ATOM 856 O O . SER A 1 105 ? 21.487 2.603 -24.957 1.00 41.25 105 SER A O 1
ATOM 858 N N . ASP A 1 106 ? 20.473 1.429 -26.541 1.00 42.91 106 ASP A N 1
ATOM 859 C CA . ASP A 1 106 ? 19.989 2.589 -27.296 1.00 42.91 106 ASP A CA 1
ATOM 860 C C . ASP A 1 106 ? 18.524 2.972 -27.033 1.00 42.91 106 ASP A C 1
ATOM 862 O O . ASP A 1 106 ? 18.038 3.944 -27.612 1.00 42.91 106 ASP A O 1
ATOM 866 N N . MET A 1 107 ? 17.820 2.283 -26.129 1.00 46.59 107 MET A N 1
ATOM 867 C CA . MET A 1 107 ? 16.429 2.607 -25.801 1.00 46.59 107 MET A CA 1
ATOM 868 C C . MET A 1 107 ? 16.254 2.825 -24.295 1.00 46.59 107 MET A C 1
ATOM 870 O O . MET A 1 107 ? 16.278 1.880 -23.512 1.00 46.59 107 MET A O 1
ATOM 874 N N . GLU A 1 108 ? 16.074 4.086 -23.889 1.00 53.38 108 GLU A N 1
ATOM 875 C CA . GLU A 1 108 ? 15.686 4.464 -22.524 1.00 53.38 108 GLU A CA 1
ATOM 876 C C . GLU A 1 108 ? 14.309 3.861 -22.198 1.00 53.38 108 GLU A C 1
ATOM 878 O O . GLU A 1 108 ? 13.266 4.453 -22.477 1.00 53.38 108 GLU A O 1
ATOM 883 N N . VAL A 1 109 ? 14.288 2.659 -21.625 1.00 55.28 109 VAL A N 1
ATOM 884 C CA . VAL A 1 109 ? 13.062 2.073 -21.074 1.00 55.28 109 VAL A CA 1
ATOM 885 C C . VAL A 1 109 ? 12.715 2.860 -19.815 1.00 55.28 109 VAL A C 1
ATOM 887 O O . VAL A 1 109 ? 13.497 2.878 -18.860 1.00 55.28 109 VAL A O 1
ATOM 890 N N . ARG A 1 110 ? 11.557 3.533 -19.781 1.00 56.22 110 ARG A N 1
ATOM 891 C CA . ARG A 1 110 ? 11.145 4.221 -18.553 1.00 56.22 110 ARG A CA 1
ATOM 892 C C . ARG A 1 110 ? 10.829 3.159 -17.495 1.00 56.22 110 ARG A C 1
ATOM 894 O O . ARG A 1 110 ? 10.181 2.170 -17.822 1.00 56.22 110 ARG A O 1
ATOM 901 N N . PRO A 1 111 ? 11.189 3.361 -16.215 1.00 47.41 111 PRO A N 1
ATOM 902 C CA . PRO A 1 111 ? 10.898 2.391 -15.153 1.00 47.41 111 PRO A CA 1
ATOM 903 C C . PRO A 1 111 ? 9.420 1.957 -15.061 1.00 47.41 111 PRO A C 1
ATOM 905 O O . PRO A 1 111 ? 9.139 0.826 -14.672 1.00 47.41 111 PRO A O 1
ATOM 908 N N . GLY A 1 112 ? 8.476 2.824 -15.457 1.00 55.69 112 GLY A N 1
ATOM 909 C CA . GLY A 1 112 ? 7.043 2.501 -15.530 1.00 55.69 112 GLY A CA 1
ATOM 910 C C . GLY A 1 112 ? 6.668 1.507 -16.636 1.00 55.69 112 GLY A C 1
ATOM 911 O O . GLY A 1 112 ? 5.749 0.712 -16.450 1.00 55.69 112 GLY A O 1
ATOM 912 N N . ASP A 1 113 ? 7.435 1.462 -17.729 1.00 64.81 113 ASP A N 1
ATOM 913 C CA . ASP A 1 113 ? 7.157 0.604 -18.886 1.00 64.81 113 ASP A CA 1
ATOM 914 C C . ASP A 1 113 ? 7.280 -0.885 -18.530 1.00 64.81 113 ASP A C 1
ATOM 916 O O . ASP A 1 113 ? 6.654 -1.728 -19.164 1.00 64.81 113 ASP A O 1
ATOM 920 N N . ILE A 1 114 ? 8.054 -1.228 -17.494 1.00 64.31 114 ILE A N 1
ATOM 921 C CA . ILE A 1 114 ? 8.248 -2.613 -17.040 1.00 64.31 114 ILE A CA 1
ATOM 922 C C . ILE A 1 114 ? 6.987 -3.140 -16.344 1.00 64.31 114 ILE A C 1
ATOM 924 O O . ILE A 1 114 ? 6.562 -4.271 -16.591 1.00 64.31 114 ILE A O 1
ATOM 928 N N . CYS A 1 115 ? 6.375 -2.328 -15.479 1.00 67.44 115 CYS A N 1
ATOM 929 C CA . CYS A 1 115 ? 5.121 -2.680 -14.814 1.00 67.44 115 CYS A CA 1
ATOM 930 C C . CYS A 1 115 ? 3.985 -2.794 -15.835 1.00 67.44 115 CYS A C 1
ATOM 932 O O . CYS A 1 115 ? 3.259 -3.790 -15.833 1.00 67.44 115 CYS A O 1
ATOM 934 N N . ASP A 1 116 ? 3.893 -1.828 -16.751 1.00 75.31 116 ASP A N 1
ATOM 935 C CA . ASP A 1 116 ? 2.890 -1.819 -17.817 1.00 75.31 116 ASP A CA 1
ATOM 936 C C . ASP A 1 116 ? 3.071 -3.004 -18.772 1.00 75.31 116 ASP A C 1
ATOM 938 O O . ASP A 1 116 ? 2.093 -3.646 -19.160 1.00 75.31 116 ASP A O 1
ATOM 942 N N . TYR A 1 117 ? 4.320 -3.367 -19.082 1.00 78.25 117 TYR A N 1
ATOM 943 C CA . TYR A 1 117 ? 4.643 -4.558 -19.859 1.00 78.25 117 TYR A CA 1
ATOM 944 C C . TYR A 1 117 ? 4.175 -5.835 -19.155 1.00 78.25 117 TYR A C 1
ATOM 946 O O . TYR A 1 117 ? 3.482 -6.648 -19.763 1.00 78.25 117 TYR A O 1
ATOM 954 N N . ASN A 1 118 ? 4.483 -6.015 -17.868 1.00 77.00 118 ASN A N 1
ATOM 955 C CA . ASN A 1 118 ? 4.062 -7.212 -17.134 1.00 77.00 118 ASN A CA 1
ATOM 956 C C . ASN A 1 118 ? 2.531 -7.341 -17.085 1.00 77.00 118 ASN A C 1
ATOM 958 O O . ASN A 1 118 ? 1.998 -8.408 -17.394 1.00 77.00 118 ASN A O 1
ATOM 962 N N . ILE A 1 119 ? 1.819 -6.242 -16.815 1.00 79.88 119 ILE A N 1
ATOM 963 C CA . ILE A 1 119 ? 0.348 -6.199 -16.831 1.00 79.88 119 ILE A CA 1
ATOM 964 C C . ILE A 1 119 ? -0.193 -6.534 -18.231 1.00 79.88 119 ILE A C 1
ATOM 966 O O . ILE A 1 119 ? -1.130 -7.328 -18.372 1.00 79.88 119 ILE A O 1
ATOM 970 N N . PHE A 1 120 ? 0.404 -5.970 -19.283 1.00 82.81 120 PHE A N 1
ATOM 971 C CA . PHE A 1 120 ? 0.024 -6.225 -20.672 1.00 82.81 120 PHE A CA 1
ATOM 972 C C . PHE A 1 120 ? 0.193 -7.700 -21.057 1.00 82.81 120 PHE A C 1
ATOM 974 O O . PHE A 1 120 ? -0.702 -8.289 -21.679 1.00 82.81 120 PHE A O 1
ATOM 981 N N . ILE A 1 121 ? 1.307 -8.319 -20.657 1.00 81.50 121 ILE A N 1
ATOM 982 C CA . ILE A 1 121 ? 1.582 -9.735 -20.913 1.00 81.50 121 ILE A CA 1
ATOM 983 C C . ILE A 1 121 ? 0.620 -10.636 -20.139 1.00 81.50 121 ILE A C 1
ATOM 985 O O . ILE A 1 121 ? 0.071 -11.572 -20.725 1.00 81.50 121 ILE A O 1
ATOM 989 N N . GLU A 1 122 ? 0.364 -10.353 -18.862 1.00 81.75 122 GLU A N 1
ATOM 990 C CA . GLU A 1 122 ? -0.574 -11.129 -18.045 1.00 81.75 122 GLU A CA 1
ATOM 991 C C . GLU A 1 122 ? -1.999 -11.073 -18.603 1.00 81.75 122 GLU A C 1
ATOM 993 O O . GLU A 1 122 ? -2.651 -12.109 -18.770 1.00 81.75 122 GLU A O 1
ATOM 998 N N . THR A 1 123 ? -2.450 -9.882 -18.999 1.00 86.81 123 THR A N 1
ATOM 999 C CA . THR A 1 123 ? -3.788 -9.667 -19.569 1.00 86.81 123 THR A CA 1
ATOM 1000 C C . THR A 1 123 ? -3.975 -10.411 -20.898 1.00 86.81 123 THR A C 1
ATOM 1002 O O . THR A 1 123 ? -5.074 -10.861 -21.225 1.00 86.81 123 THR A O 1
ATOM 1005 N N . ASN A 1 124 ? -2.893 -10.622 -21.653 1.00 85.44 124 ASN A N 1
ATOM 1006 C CA . ASN A 1 124 ? -2.904 -11.289 -22.957 1.00 85.44 124 ASN A CA 1
ATOM 1007 C C . ASN A 1 124 ? -2.280 -12.695 -22.936 1.00 85.44 124 ASN A C 1
ATOM 1009 O O . ASN A 1 124 ? -1.980 -13.257 -23.994 1.00 85.44 124 ASN A O 1
ATOM 1013 N N . ARG A 1 125 ? -2.120 -13.307 -21.755 1.00 83.88 125 ARG A N 1
ATOM 1014 C CA . ARG A 1 125 ? -1.341 -14.541 -21.561 1.00 83.88 125 ARG A CA 1
ATOM 1015 C C . ARG A 1 125 ? -1.679 -15.657 -22.553 1.00 83.88 125 ARG A C 1
ATOM 1017 O O . ARG A 1 125 ? -0.785 -16.228 -23.162 1.00 83.88 125 ARG A O 1
ATOM 1024 N N . LYS A 1 126 ? -2.970 -15.940 -22.772 1.00 85.38 126 LYS A N 1
ATOM 1025 C CA . LYS A 1 126 ? -3.420 -16.998 -23.704 1.00 85.38 126 LYS A CA 1
ATOM 1026 C C . LYS A 1 126 ? -3.069 -16.704 -25.166 1.00 85.38 126 LYS A C 1
ATOM 1028 O O . LYS A 1 126 ? -2.861 -17.628 -25.944 1.00 85.38 126 LYS A O 1
ATOM 1033 N N . ARG A 1 127 ? -3.033 -15.425 -25.544 1.00 86.25 127 ARG A N 1
ATOM 1034 C CA . ARG A 1 127 ? -2.719 -14.967 -26.902 1.00 86.25 127 ARG A CA 1
ATOM 1035 C C . ARG A 1 127 ? -1.211 -14.958 -27.154 1.00 86.25 127 ARG A C 1
ATOM 1037 O O . ARG A 1 127 ? -0.793 -15.194 -28.282 1.00 86.25 127 ARG A O 1
ATOM 1044 N N . PHE A 1 128 ? -0.413 -14.695 -26.119 1.00 87.38 128 PHE A N 1
ATOM 1045 C CA . PHE A 1 128 ? 1.041 -14.534 -26.221 1.00 87.38 128 PHE A CA 1
ATOM 1046 C C . PHE A 1 128 ? 1.843 -15.752 -25.749 1.00 87.38 128 PHE A C 1
ATOM 1048 O O . PHE A 1 128 ? 3.070 -15.701 -25.729 1.00 87.38 128 PHE A O 1
ATOM 1055 N N . ASP A 1 129 ? 1.178 -16.854 -25.399 1.00 85.38 129 ASP A N 1
ATOM 1056 C CA . ASP A 1 129 ? 1.814 -18.064 -24.858 1.00 85.38 129 ASP A CA 1
ATOM 1057 C C . ASP A 1 129 ? 2.902 -18.638 -25.784 1.00 85.38 129 ASP A C 1
ATOM 1059 O O . ASP A 1 129 ? 3.947 -19.089 -25.329 1.00 85.38 129 ASP A O 1
ATOM 1063 N N . LYS A 1 130 ? 2.695 -18.537 -27.103 1.00 89.19 130 LYS A N 1
ATOM 1064 C CA . LYS A 1 130 ? 3.624 -19.047 -28.125 1.00 89.19 130 LYS A CA 1
ATOM 1065 C C . LYS A 1 130 ? 4.672 -18.036 -28.600 1.00 89.19 130 LYS A C 1
ATOM 1067 O O . LYS A 1 130 ? 5.486 -18.393 -29.443 1.00 89.19 130 LYS A O 1
ATOM 1072 N N . LEU A 1 131 ? 4.621 -16.794 -28.119 1.00 84.12 131 LEU A N 1
ATOM 1073 C CA . LEU A 1 131 ? 5.502 -15.724 -28.587 1.00 84.12 131 LEU A CA 1
ATOM 1074 C C . LEU A 1 131 ? 6.800 -15.673 -27.777 1.00 84.12 131 LEU A C 1
ATOM 1076 O O . LEU A 1 131 ? 6.787 -15.842 -26.548 1.00 84.12 131 LEU A O 1
ATOM 1080 N N . ASN A 1 132 ? 7.906 -15.389 -28.459 1.00 83.06 132 ASN A N 1
ATOM 1081 C CA . ASN A 1 132 ? 9.191 -15.123 -27.818 1.00 83.06 132 ASN A CA 1
ATOM 1082 C C . ASN A 1 132 ? 9.209 -13.726 -27.165 1.00 83.06 132 ASN A C 1
ATOM 1084 O O . ASN A 1 132 ? 8.220 -12.984 -27.179 1.00 83.06 132 ASN A O 1
ATOM 1088 N N . ARG A 1 133 ? 10.317 -13.393 -26.501 1.00 76.19 133 ARG A N 1
ATOM 1089 C CA . ARG A 1 133 ? 10.439 -12.147 -25.738 1.00 76.19 133 ARG A CA 1
ATOM 1090 C C . ARG A 1 133 ? 10.403 -10.928 -26.657 1.00 76.19 133 ARG A C 1
ATOM 1092 O O . ARG A 1 133 ? 9.704 -9.968 -26.353 1.00 76.19 133 ARG A O 1
ATOM 1099 N N . GLU A 1 134 ? 11.112 -10.980 -27.774 1.00 76.25 134 GLU A N 1
ATOM 1100 C CA . GLU A 1 134 ? 11.216 -9.892 -28.742 1.00 76.25 134 GLU A CA 1
ATOM 1101 C C . GLU A 1 134 ? 9.854 -9.587 -29.374 1.00 76.25 134 GLU A C 1
ATOM 1103 O O . GLU A 1 134 ? 9.443 -8.434 -29.436 1.00 76.25 134 GLU A O 1
ATOM 1108 N N . GLU A 1 135 ? 9.105 -10.620 -29.756 1.00 83.50 135 GLU A N 1
ATOM 1109 C CA . GLU A 1 135 ? 7.755 -10.508 -30.308 1.00 83.50 135 GLU A CA 1
ATOM 1110 C C . GLU A 1 135 ? 6.786 -9.872 -29.310 1.00 83.50 135 GLU A C 1
ATOM 1112 O O . GLU A 1 135 ? 6.006 -8.988 -29.669 1.00 83.50 135 GLU A O 1
ATOM 1117 N N . LYS A 1 136 ? 6.851 -10.289 -28.042 1.00 82.06 136 LYS A N 1
ATOM 1118 C CA . LYS A 1 136 ? 6.055 -9.710 -26.954 1.00 82.06 136 LYS A CA 1
ATOM 1119 C C . LYS A 1 136 ? 6.381 -8.235 -26.739 1.00 82.06 136 LYS A C 1
ATOM 1121 O O . LYS A 1 136 ? 5.460 -7.423 -26.655 1.00 82.06 136 LYS A O 1
ATOM 1126 N N . CYS A 1 137 ? 7.666 -7.883 -26.709 1.00 75.44 137 CYS A N 1
ATOM 1127 C CA . CYS A 1 137 ? 8.114 -6.496 -26.620 1.00 75.44 137 CYS A CA 1
ATOM 1128 C C . CYS A 1 137 ? 7.625 -5.674 -27.818 1.00 75.44 137 CYS A C 1
ATOM 1130 O O . CYS A 1 137 ? 7.038 -4.611 -27.630 1.00 75.44 137 CYS A O 1
ATOM 1132 N N . CYS A 1 138 ? 7.792 -6.173 -29.047 1.00 84.25 138 CYS A N 1
ATOM 1133 C CA . CYS A 1 138 ? 7.303 -5.497 -30.247 1.00 84.25 138 CYS A CA 1
ATOM 1134 C C . CYS A 1 138 ? 5.798 -5.241 -30.176 1.00 84.25 138 CYS A C 1
ATOM 1136 O O . CYS A 1 138 ? 5.356 -4.148 -30.514 1.00 84.25 138 CYS A O 1
ATOM 1138 N N . LEU A 1 139 ? 5.011 -6.217 -29.720 1.00 87.69 139 LEU A N 1
ATOM 1139 C CA . LEU A 1 139 ? 3.568 -6.053 -29.572 1.00 87.69 139 LEU A CA 1
ATOM 1140 C C . LEU A 1 139 ? 3.196 -5.034 -28.499 1.00 87.69 139 LEU A C 1
ATOM 1142 O O . LEU A 1 139 ? 2.292 -4.245 -28.745 1.00 87.69 139 LEU A O 1
ATOM 1146 N N . PHE A 1 140 ? 3.881 -5.031 -27.354 1.00 86.88 140 PHE A N 1
ATOM 1147 C CA . PHE A 1 140 ? 3.663 -4.040 -26.301 1.00 86.88 140 PHE A CA 1
ATOM 1148 C C . PHE A 1 140 ? 3.895 -2.623 -26.825 1.00 86.88 140 PHE A C 1
ATOM 1150 O O . PHE A 1 140 ? 2.986 -1.797 -26.807 1.00 86.88 140 PHE A O 1
ATOM 1157 N N . TYR A 1 141 ? 5.075 -2.362 -27.394 1.00 84.69 141 TYR A N 1
ATOM 1158 C CA . TYR A 1 141 ? 5.388 -1.033 -27.914 1.00 84.69 141 TYR A CA 1
ATOM 1159 C C . TYR A 1 141 ? 4.482 -0.650 -29.081 1.00 84.69 141 TYR A C 1
ATOM 1161 O O . TYR A 1 141 ? 4.013 0.482 -29.143 1.00 84.69 141 TYR A O 1
ATOM 1169 N N . PHE A 1 142 ? 4.174 -1.588 -29.980 1.00 89.31 142 PHE A N 1
ATOM 1170 C CA . PHE A 1 142 ? 3.256 -1.338 -31.087 1.00 89.31 142 PHE A CA 1
ATOM 1171 C C . PHE A 1 142 ? 1.827 -1.052 -30.609 1.00 89.31 142 PHE A C 1
ATOM 1173 O O . PHE A 1 142 ? 1.114 -0.277 -31.250 1.00 89.31 142 PHE A O 1
ATOM 1180 N N . ASP A 1 143 ? 1.383 -1.649 -29.501 1.00 88.38 143 ASP A N 1
ATOM 1181 C CA . ASP A 1 143 ? 0.081 -1.347 -28.911 1.00 88.38 143 ASP A CA 1
ATOM 1182 C C . ASP A 1 143 ? 0.034 0.080 -28.349 1.00 88.38 143 ASP A C 1
ATOM 1184 O O . ASP A 1 143 ? -0.923 0.805 -28.632 1.00 88.38 143 ASP A O 1
ATOM 1188 N N . SER A 1 144 ? 1.125 0.513 -27.712 1.00 83.56 144 SER A N 1
ATOM 1189 C CA . SER A 1 144 ? 1.308 1.851 -27.134 1.00 83.56 144 SER A CA 1
ATOM 1190 C C . SER A 1 144 ? 1.435 2.992 -28.158 1.00 83.56 144 SER A C 1
ATOM 1192 O O . SER A 1 144 ? 1.330 4.161 -27.789 1.00 83.56 144 SER A O 1
ATOM 1194 N N . LEU A 1 145 ? 1.644 2.697 -29.447 1.00 85.94 145 LEU A N 1
ATOM 1195 C CA . LEU A 1 145 ? 1.742 3.718 -30.500 1.00 85.94 145 LEU A CA 1
ATOM 1196 C C . LEU A 1 145 ? 0.381 4.325 -30.891 1.00 85.94 145 LEU A C 1
ATOM 1198 O O . LEU A 1 145 ? -0.663 3.671 -30.858 1.00 85.94 145 LEU A O 1
ATOM 1202 N N . LEU A 1 146 ? 0.391 5.562 -31.395 1.00 89.44 146 LEU A N 1
ATOM 1203 C CA . LEU A 1 146 ? -0.780 6.158 -32.048 1.00 89.44 146 LEU A CA 1
ATOM 1204 C C . LEU A 1 146 ? -1.039 5.524 -33.424 1.00 89.44 146 LEU A C 1
ATOM 1206 O O . LEU A 1 146 ? -0.136 5.005 -34.077 1.00 89.44 146 LEU A O 1
ATOM 1210 N N . ARG A 1 147 ? -2.283 5.593 -33.918 1.00 86.56 147 ARG A N 1
ATOM 1211 C CA . ARG A 1 147 ? -2.693 4.936 -35.178 1.00 86.56 147 ARG A CA 1
ATOM 1212 C C . ARG A 1 147 ? -1.837 5.343 -36.388 1.00 86.56 147 ARG A C 1
ATOM 1214 O O . ARG A 1 147 ? -1.521 4.493 -37.212 1.00 86.56 147 ARG A O 1
ATOM 1221 N N . ASN A 1 148 ? -1.464 6.617 -36.497 1.00 85.44 148 ASN A N 1
ATOM 1222 C CA . ASN A 1 148 ? -0.564 7.105 -37.546 1.00 85.44 148 ASN A CA 1
ATOM 1223 C C . ASN A 1 148 ? 0.845 6.511 -37.402 1.00 85.44 148 ASN A C 1
ATOM 1225 O O . ASN A 1 148 ? 1.368 5.967 -38.363 1.00 85.44 148 ASN A O 1
ATOM 1229 N N . GLN A 1 149 ? 1.396 6.494 -36.188 1.00 88.88 149 GLN A N 1
ATOM 1230 C CA . GLN A 1 149 ? 2.715 5.917 -35.912 1.00 88.88 149 GLN A CA 1
ATOM 1231 C C . GLN A 1 149 ? 2.753 4.405 -36.179 1.00 88.88 149 GLN A C 1
ATOM 1233 O O . GLN A 1 149 ? 3.736 3.896 -36.709 1.00 88.88 149 GLN A O 1
ATOM 1238 N N . LYS A 1 150 ? 1.664 3.682 -35.882 1.00 92.00 150 LYS A N 1
ATOM 1239 C CA . LYS A 1 150 ? 1.512 2.264 -36.249 1.00 92.00 150 LYS A CA 1
ATOM 1240 C C . LYS A 1 150 ? 1.579 2.070 -37.764 1.00 92.00 150 LYS A C 1
ATOM 1242 O O . LYS A 1 150 ? 2.242 1.150 -38.236 1.00 92.00 150 LYS A O 1
ATOM 1247 N N . ASN A 1 151 ? 0.909 2.933 -38.528 1.00 89.25 151 ASN A N 1
ATOM 1248 C CA . ASN A 1 151 ? 0.923 2.874 -39.990 1.00 89.25 151 ASN A CA 1
ATOM 1249 C C . ASN A 1 151 ? 2.311 3.183 -40.560 1.00 89.25 151 ASN A C 1
ATOM 1251 O O . ASN A 1 151 ? 2.753 2.491 -41.479 1.00 89.25 151 ASN A O 1
ATOM 1255 N N . ASP A 1 152 ? 3.007 4.168 -39.997 1.00 90.56 152 ASP A N 1
ATOM 1256 C CA . ASP A 1 152 ? 4.370 4.523 -40.397 1.00 90.56 152 ASP A CA 1
ATOM 1257 C C . ASP A 1 152 ? 5.339 3.372 -40.096 1.00 90.56 152 ASP A C 1
ATOM 1259 O O . ASP A 1 152 ? 6.096 2.953 -40.972 1.00 90.56 152 ASP A O 1
ATOM 1263 N N . ALA A 1 153 ? 5.234 2.766 -38.909 1.00 90.31 153 ALA A N 1
ATOM 1264 C CA . ALA A 1 153 ? 6.016 1.593 -38.525 1.00 90.31 153 ALA A CA 1
ATOM 1265 C C . ALA A 1 153 ? 5.768 0.402 -39.466 1.00 90.31 153 ALA A C 1
ATOM 1267 O O . ALA A 1 153 ? 6.716 -0.204 -39.964 1.00 90.31 153 ALA A O 1
ATOM 1268 N N . ILE A 1 154 ? 4.504 0.096 -39.783 1.00 91.38 154 ILE A N 1
ATOM 1269 C CA . ILE A 1 154 ? 4.156 -0.953 -40.757 1.00 91.38 154 ILE A CA 1
ATOM 1270 C C . ILE A 1 154 ? 4.746 -0.634 -42.135 1.00 91.38 154 ILE A C 1
ATOM 1272 O O . ILE A 1 154 ? 5.246 -1.531 -42.817 1.00 91.38 154 ILE A O 1
ATOM 1276 N N . THR A 1 155 ? 4.667 0.623 -42.569 1.00 91.81 155 THR A N 1
ATOM 1277 C CA . THR A 1 155 ? 5.182 1.063 -43.871 1.00 91.81 155 THR A CA 1
ATOM 1278 C C . THR A 1 155 ? 6.690 0.865 -43.944 1.00 91.81 155 THR A C 1
ATOM 1280 O O . THR A 1 155 ? 7.180 0.250 -44.891 1.00 91.81 155 THR A O 1
ATOM 1283 N N . TYR A 1 156 ? 7.414 1.281 -42.906 1.00 90.31 156 TYR A N 1
ATOM 1284 C CA . TYR A 1 156 ? 8.848 1.055 -42.790 1.00 90.31 156 TYR A CA 1
ATOM 1285 C C . TYR A 1 156 ? 9.202 -0.438 -42.830 1.00 90.31 156 TYR A C 1
ATOM 1287 O O . TYR A 1 156 ? 10.037 -0.852 -43.634 1.00 90.31 156 TYR A O 1
ATOM 1295 N N . MET A 1 157 ? 8.514 -1.272 -42.041 1.00 88.94 157 MET A N 1
ATOM 1296 C CA . MET A 1 157 ? 8.743 -2.724 -42.025 1.00 88.94 157 MET A CA 1
ATOM 1297 C C . MET A 1 157 ? 8.514 -3.368 -43.401 1.00 88.94 157 MET A C 1
ATOM 1299 O O . MET A 1 157 ? 9.268 -4.254 -43.805 1.00 88.94 157 MET A O 1
ATOM 1303 N N . LYS A 1 158 ? 7.493 -2.922 -44.146 1.00 90.69 158 LYS A N 1
ATOM 1304 C CA . LYS A 1 158 ? 7.220 -3.400 -45.512 1.00 90.69 158 LYS A CA 1
ATOM 1305 C C . LYS A 1 158 ? 8.344 -3.037 -46.481 1.00 90.69 158 LYS A C 1
ATOM 1307 O O . LYS A 1 158 ? 8.759 -3.895 -47.257 1.00 90.69 158 LYS A O 1
ATOM 1312 N N . ILE A 1 159 ? 8.832 -1.797 -46.424 1.00 88.94 159 ILE A N 1
ATOM 1313 C CA . ILE A 1 159 ? 9.937 -1.321 -47.268 1.00 88.94 159 ILE A CA 1
ATOM 1314 C C . ILE A 1 159 ? 11.212 -2.112 -46.959 1.00 88.94 159 ILE A C 1
ATOM 1316 O O . ILE A 1 159 ? 11.814 -2.679 -47.868 1.00 88.94 159 ILE A O 1
ATOM 1320 N N . ALA A 1 160 ? 11.577 -2.233 -45.680 1.00 87.25 160 ALA A N 1
ATOM 1321 C CA . ALA A 1 160 ? 12.759 -2.979 -45.251 1.00 87.25 160 ALA A CA 1
ATOM 1322 C C . ALA A 1 160 ? 12.714 -4.450 -45.705 1.00 87.25 160 ALA A C 1
ATOM 1324 O O . ALA A 1 160 ? 13.696 -4.976 -46.226 1.00 87.25 160 ALA A O 1
ATOM 1325 N N . LYS A 1 161 ? 11.548 -5.102 -45.593 1.00 88.81 161 LYS A N 1
ATOM 1326 C CA . LYS A 1 161 ? 11.351 -6.476 -46.078 1.00 88.81 161 LYS A CA 1
ATOM 1327 C C . LYS A 1 161 ? 11.513 -6.595 -47.597 1.00 88.81 161 LYS A C 1
ATOM 1329 O O . LYS A 1 161 ? 12.077 -7.578 -48.066 1.00 88.81 161 LYS A O 1
ATOM 1334 N N . SER A 1 162 ? 11.007 -5.623 -48.358 1.00 87.06 162 SER A N 1
ATOM 1335 C CA . SER A 1 162 ? 11.124 -5.623 -49.820 1.00 87.06 162 SER A CA 1
ATOM 1336 C C . SER A 1 162 ? 12.578 -5.492 -50.278 1.00 87.06 162 SER A C 1
ATOM 1338 O O . SER A 1 162 ? 12.971 -6.180 -51.214 1.00 87.06 162 SER A O 1
ATOM 1340 N N . ASN A 1 163 ? 13.375 -4.663 -49.598 1.00 80.62 163 ASN A N 1
ATOM 1341 C CA . ASN A 1 163 ? 14.782 -4.432 -49.943 1.00 80.62 163 ASN A CA 1
ATOM 1342 C C . ASN A 1 163 ? 15.680 -5.639 -49.616 1.00 80.62 163 ASN A C 1
ATOM 1344 O O . ASN A 1 163 ? 16.590 -5.950 -50.378 1.00 80.62 163 ASN A O 1
ATOM 1348 N N . ASN A 1 164 ? 15.387 -6.384 -48.546 1.00 70.50 164 ASN A N 1
ATOM 1349 C CA . ASN A 1 164 ? 16.128 -7.613 -48.225 1.00 70.50 164 ASN A CA 1
ATOM 1350 C C . ASN A 1 164 ? 15.873 -8.759 -49.225 1.00 70.50 164 ASN A C 1
ATOM 1352 O O . ASN A 1 164 ? 16.696 -9.661 -49.347 1.00 70.50 164 ASN A O 1
ATOM 1356 N N . ASN A 1 165 ? 14.755 -8.739 -49.960 1.00 61.34 165 ASN A N 1
ATOM 1357 C CA . ASN A 1 165 ? 14.453 -9.741 -50.989 1.00 61.34 165 ASN A CA 1
ATOM 1358 C C . ASN A 1 165 ? 15.159 -9.479 -52.336 1.00 61.34 165 ASN A C 1
ATOM 1360 O O . ASN A 1 165 ? 15.122 -10.350 -53.203 1.00 61.34 165 ASN A O 1
ATOM 1364 N N . SER A 1 166 ? 15.787 -8.313 -52.532 1.00 59.31 166 SER A N 1
ATOM 1365 C CA . SER A 1 166 ? 16.544 -7.979 -53.752 1.00 59.31 166 SER A CA 1
ATOM 1366 C C . SER A 1 166 ? 18.041 -8.332 -53.700 1.00 59.31 166 SER A C 1
ATOM 1368 O O . SER A 1 166 ? 18.725 -8.153 -54.702 1.00 59.31 166 SER A O 1
ATOM 1370 N N . GLU A 1 167 ? 18.551 -8.864 -52.581 1.00 54.34 167 GLU A N 1
ATOM 1371 C CA . GLU A 1 167 ? 19.979 -9.178 -52.362 1.00 54.34 167 GLU A CA 1
ATOM 1372 C C . GLU A 1 167 ? 20.271 -10.693 -52.204 1.00 54.34 167 GLU A C 1
ATOM 1374 O O . GLU A 1 167 ? 21.040 -11.106 -51.338 1.00 54.34 167 GLU A O 1
ATOM 1379 N N . GLN A 1 168 ? 19.675 -11.562 -53.028 1.00 47.50 168 GLN A N 1
ATOM 1380 C CA . GLN A 1 168 ? 20.133 -12.960 -53.174 1.00 47.50 168 GLN A CA 1
ATOM 1381 C C . GLN A 1 168 ? 20.966 -13.093 -54.470 1.00 47.50 168 GLN A C 1
ATOM 1383 O O . GLN A 1 168 ? 20.454 -12.725 -55.531 1.00 47.50 168 GLN A O 1
ATOM 1388 N N . PRO A 1 169 ? 22.228 -13.579 -54.430 1.00 48.81 169 PRO A N 1
ATOM 1389 C CA . PRO A 1 169 ? 23.082 -13.665 -55.613 1.00 48.81 169 PRO A CA 1
ATOM 1390 C C . PRO A 1 169 ? 22.617 -14.786 -56.544 1.00 48.81 169 PRO A C 1
ATOM 1392 O O . PRO A 1 169 ? 22.375 -15.909 -56.106 1.00 48.81 169 PRO A O 1
ATOM 1395 N N . GLY A 1 170 ? 22.522 -14.481 -57.838 1.00 46.44 170 GLY A N 1
ATOM 1396 C CA . GLY A 1 170 ? 22.298 -15.478 -58.879 1.00 46.44 170 GLY A CA 1
ATOM 1397 C C . GLY A 1 170 ? 23.463 -16.464 -58.944 1.00 46.44 170 GLY A C 1
ATOM 1398 O O . GLY A 1 170 ? 24.580 -16.099 -59.301 1.00 46.44 170 GLY A O 1
ATOM 1399 N N . GLU A 1 171 ? 23.181 -17.714 -58.602 1.00 48.25 171 GLU A N 1
ATOM 1400 C CA . GLU A 1 171 ? 24.010 -18.871 -58.906 1.00 48.25 171 GLU A CA 1
ATOM 1401 C C . GLU A 1 171 ? 23.744 -19.283 -60.367 1.00 48.25 171 GLU A C 1
ATOM 1403 O O . GLU A 1 171 ? 22.591 -19.465 -60.761 1.00 48.25 171 GLU A O 1
ATOM 1408 N N . GLY A 1 172 ? 24.808 -19.414 -61.167 1.00 48.38 172 GLY A N 1
ATOM 1409 C CA . GLY A 1 172 ? 24.781 -20.113 -62.457 1.00 48.38 172 GLY A CA 1
ATOM 1410 C C . GLY A 1 172 ? 24.974 -19.250 -63.707 1.00 48.38 172 GLY A C 1
ATOM 1411 O O . GLY A 1 172 ? 24.011 -18.830 -64.343 1.00 48.38 172 GLY A O 1
ATOM 1412 N N . ALA A 1 173 ? 26.227 -19.104 -64.136 1.00 43.62 173 ALA A N 1
ATOM 1413 C CA . ALA A 1 173 ? 26.563 -19.153 -65.556 1.00 43.62 173 ALA A CA 1
ATOM 1414 C C . ALA A 1 173 ? 27.961 -19.762 -65.700 1.00 43.62 173 ALA A C 1
ATOM 1416 O O . ALA A 1 173 ? 28.979 -19.091 -65.532 1.00 43.62 173 ALA A O 1
ATOM 1417 N N . ASP A 1 174 ? 27.963 -21.066 -65.962 1.00 52.41 174 ASP A N 1
ATOM 1418 C CA . ASP A 1 174 ? 29.059 -21.802 -66.574 1.00 52.41 174 ASP A CA 1
ATOM 1419 C C . ASP A 1 174 ? 29.666 -21.029 -67.755 1.00 52.41 174 ASP A C 1
ATOM 1421 O O . ASP A 1 174 ? 28.923 -20.518 -68.595 1.00 52.41 174 ASP A O 1
ATOM 1425 N N . ALA A 1 175 ? 30.999 -21.001 -67.838 1.00 42.88 175 ALA A N 1
ATOM 1426 C CA . ALA A 1 175 ? 31.773 -21.282 -69.055 1.00 42.88 175 ALA A CA 1
ATOM 1427 C C . ALA A 1 175 ? 33.268 -20.982 -68.822 1.00 42.88 175 ALA A C 1
ATOM 1429 O O . ALA A 1 175 ? 33.747 -19.879 -69.071 1.00 42.88 175 ALA A O 1
ATOM 1430 N N . ASP A 1 176 ? 34.006 -22.000 -68.386 1.00 52.66 176 ASP A N 1
ATOM 1431 C CA . ASP A 1 176 ? 35.286 -22.348 -69.025 1.00 52.66 176 ASP A CA 1
ATOM 1432 C C . ASP A 1 176 ? 34.893 -23.285 -70.201 1.00 52.66 176 ASP A C 1
ATOM 1434 O O . ASP A 1 176 ? 33.918 -24.026 -70.014 1.00 52.66 176 ASP A O 1
ATOM 1438 N N . PRO 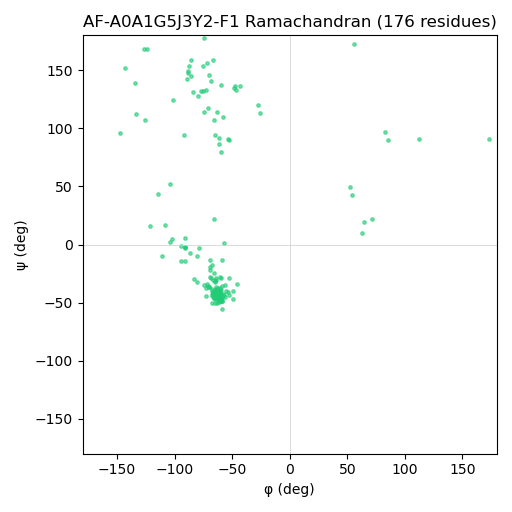A 1 177 ? 35.524 -23.310 -71.399 1.00 63.66 177 PRO A N 1
ATOM 1439 C CA . PRO A 1 177 ? 36.973 -23.225 -71.577 1.00 63.66 177 PRO A CA 1
ATOM 1440 C C . PRO A 1 177 ? 37.481 -22.434 -72.802 1.00 63.66 177 PRO A C 1
ATOM 1442 O O . PRO A 1 177 ? 36.844 -22.410 -73.859 1.00 63.66 177 PRO A O 1
ATOM 1445 N N . A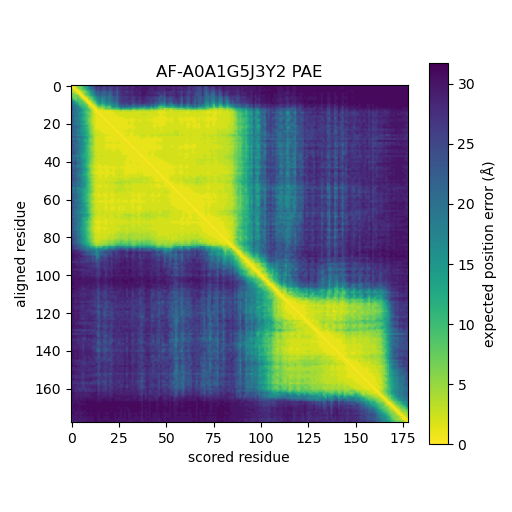SN A 1 178 ? 38.688 -21.871 -72.670 1.00 44.91 178 ASN A N 1
ATOM 1446 C CA . ASN A 1 178 ? 39.900 -22.171 -73.472 1.00 44.91 178 ASN A CA 1
ATOM 1447 C C . ASN A 1 178 ? 40.908 -21.010 -73.438 1.00 44.91 178 ASN A C 1
ATOM 1449 O O . ASN A 1 178 ? 40.535 -19.885 -73.843 1.00 44.91 178 ASN A O 1
#

Mean predicted aligned error: 18.13 Å

Foldseek 3Di:
DDDDDPPPPCPPDALLNVLVVLCVVVPHDLCVLCVQLVHDSVVSVCSNVVVDPDPLVSLVSSCVVSVHDSVVSVVNSVVSVCVVPVDDPPVPPPPPCVVCVPPDPPDDDDPVLVVVLVVVCVVCVVVCVPPDPVRSVCVSVLVVDDPVVNVVVVVVVVVVVVVVVVPDDDDDDDDDDD

pLDDT: mean 76.91, std 20.59, range [34.28, 98.06]

Sequence (178 aa):
MENETNHTNSNIVRLQDYLKYLRESHGYSQEQVADELHISRQTYSHYECGRIVPPVNTLFSLAAFFDITAETLIRLAEADYKRNTGKESFDALPDPDAWMDNVRSDMEVRPGDICDYNIFIETNRKRFDKLNREEKCCLFYFDSLLRNQKNDAITYMKIAKSNNNSEQPGEGADADPN

Solvent-accessible surface area (backbone atoms only — not comparable to full-atom values): 11023 Å² total; per-residue (Å²): 140,83,81,76,89,73,78,70,76,84,69,87,70,49,44,23,59,50,52,46,48,55,35,57,77,70,70,51,52,62,54,59,56,10,58,75,70,73,47,52,43,67,59,45,51,29,31,49,67,59,75,42,82,73,53,71,72,50,41,46,50,51,15,63,74,70,74,49,63,41,66,62,56,48,54,25,49,52,51,48,49,32,70,73,67,71,47,73,67,85,77,73,54,74,56,68,59,82,72,38,82,84,48,77,95,85,64,89,74,54,81,65,55,57,59,53,47,53,52,53,48,62,77,36,38,89,80,46,69,88,52,55,71,66,58,49,50,52,50,53,57,54,64,75,44,53,75,67,57,44,51,51,52,52,50,50,53,53,52,56,56,55,58,64,69,72,73,72,84,87,82,84,80,89,80,83,90,137

Nearest PDB structures (foldseek):
  2b5a-assembly1_A  TM=8.420E-01  e=3.012E-03  [Bacillus] caldolyticus
  3f52-assembly1_A  TM=8.254E-01  e=7.969E-03  Corynebacterium glutamicum
  6jq1-assembly1_A  TM=5.665E-01  e=7.795E-04  Deinococcus geothermalis DSM 11300
  3g5g-assembly5_J  TM=7.589E-01  e=1.998E-02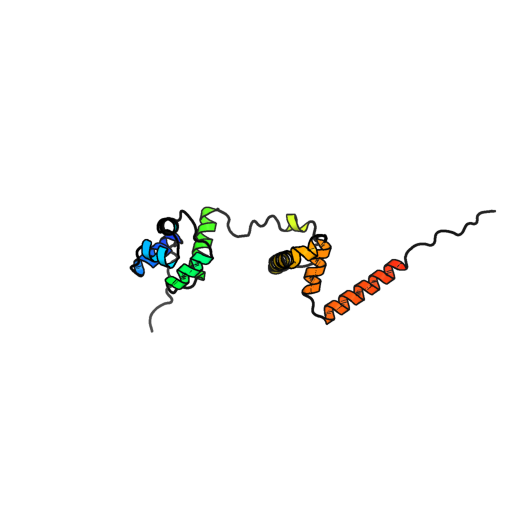  Enterobacter sp. RFL1396
  3g5g-assembly5_I  TM=7.415E-01  e=1.998E-02  Enterobacter sp. RFL1396

Secondary structure (DSSP, 8-state):
--------------HHHHHHHHHHHTT--HHHHHHHTTS-HHHHHHHHTTSSPPPHHHHHHHHHHTT--HHHHHHHHHHHHHHHH---GGGGSS-HHHHHTTS-TT----HHHHHHHHHHHHHTHHHHTT--HHHHHHHHHHHHS-HHHHHHHHHHHHHHHHHHTT------------

Radius of gyration: 29.29 Å; Cα contacts (8 Å, |Δi|>4): 83; chains: 1; bounding box: 54×61×96 Å